Protein AF-D7BBF1-F1 (afdb_monomer)

Organism: Allomeiothermus silvanus (strain ATCC 700542 / DSM 9946 / NBRC 106475 / NCIMB 13440 / VI-R2) (NCBI:txid526227)

Structure (mmCIF, N/CA/C/O backbone):
data_AF-D7BBF1-F1
#
_entry.id   AF-D7BBF1-F1
#
loop_
_atom_site.group_PDB
_atom_site.id
_atom_site.type_symbol
_atom_site.label_atom_id
_atom_site.label_alt_id
_atom_site.label_comp_id
_atom_site.label_asym_id
_atom_site.label_entity_id
_atom_site.label_seq_id
_atom_site.pdbx_PDB_ins_code
_atom_site.Cartn_x
_atom_site.Cartn_y
_atom_site.Cartn_z
_atom_site.occupancy
_atom_site.B_iso_or_equiv
_atom_site.auth_seq_id
_atom_site.auth_comp_id
_atom_site.auth_asym_id
_atom_site.auth_atom_id
_atom_site.pdbx_PDB_model_num
ATOM 1 N N . MET A 1 1 ? -7.368 -14.310 10.690 1.00 60.41 1 MET A N 1
ATOM 2 C CA . MET A 1 1 ? -7.264 -13.259 9.649 1.00 60.41 1 MET A CA 1
ATOM 3 C C . MET A 1 1 ? -8.502 -13.204 8.758 1.00 60.41 1 MET A C 1
ATOM 5 O O . MET A 1 1 ? -8.961 -12.098 8.518 1.00 60.41 1 MET A O 1
ATOM 9 N N . GLY A 1 2 ? -9.082 -14.337 8.327 1.00 69.94 2 GLY A N 1
ATOM 10 C CA . GLY A 1 2 ? -10.321 -14.352 7.522 1.00 69.94 2 GLY A CA 1
ATOM 11 C C . GLY A 1 2 ? -11.490 -13.563 8.131 1.00 69.94 2 GLY A C 1
ATOM 12 O O . GLY A 1 2 ? -12.186 -12.849 7.418 1.00 69.94 2 GLY A O 1
ATOM 13 N N . ASP A 1 3 ? -11.621 -13.568 9.459 1.00 74.88 3 ASP A N 1
ATOM 14 C CA . ASP A 1 3 ? -12.622 -12.771 10.178 1.00 74.88 3 ASP A CA 1
ATOM 15 C C . ASP A 1 3 ? -12.532 -11.260 9.915 1.00 74.88 3 ASP A C 1
ATOM 17 O O . ASP A 1 3 ? -13.554 -10.586 9.971 1.00 74.88 3 ASP A O 1
ATOM 21 N N . LEU A 1 4 ? -11.347 -10.711 9.617 1.00 81.69 4 LEU A N 1
ATOM 22 C CA . LEU A 1 4 ? -11.206 -9.288 9.282 1.00 81.69 4 LEU A CA 1
ATOM 23 C C . LEU A 1 4 ? -11.798 -8.968 7.901 1.00 81.69 4 LEU A C 1
ATOM 25 O O . LEU A 1 4 ? -12.270 -7.858 7.683 1.00 81.69 4 LEU A O 1
ATOM 29 N N . LEU A 1 5 ? -11.802 -9.943 6.989 1.00 82.50 5 LEU A N 1
ATOM 30 C CA . LEU A 1 5 ? -12.367 -9.801 5.647 1.00 82.50 5 LEU A CA 1
ATOM 31 C C . LEU A 1 5 ? -13.888 -10.005 5.650 1.00 82.50 5 LEU A C 1
ATOM 33 O O . LEU A 1 5 ? -14.595 -9.330 4.912 1.00 82.50 5 LEU A O 1
ATOM 37 N N . ILE A 1 6 ? -14.385 -10.919 6.490 1.00 86.81 6 ILE A N 1
ATOM 38 C CA . ILE A 1 6 ? -15.798 -11.332 6.511 1.00 86.81 6 ILE A CA 1
ATOM 39 C C . ILE A 1 6 ? -16.613 -10.527 7.534 1.00 86.81 6 ILE A C 1
ATOM 41 O O . ILE A 1 6 ? -17.737 -10.115 7.260 1.00 86.81 6 ILE A O 1
ATOM 45 N N . ALA A 1 7 ? -16.055 -10.290 8.723 1.00 89.62 7 ALA A N 1
ATOM 46 C CA . ALA A 1 7 ? -16.735 -9.658 9.851 1.00 89.62 7 ALA A CA 1
ATOM 47 C C . ALA A 1 7 ? -15.816 -8.636 10.560 1.00 89.62 7 ALA A C 1
ATOM 49 O O . ALA A 1 7 ? -15.504 -8.791 11.750 1.00 89.62 7 ALA A O 1
ATOM 50 N N . PRO A 1 8 ? -15.398 -7.556 9.866 1.00 90.19 8 PRO A N 1
ATOM 51 C CA . PRO A 1 8 ? -14.393 -6.613 10.366 1.00 90.19 8 PRO A CA 1
ATOM 52 C C . PRO A 1 8 ? -14.770 -5.998 11.718 1.00 90.19 8 PRO A C 1
ATOM 54 O O . PRO A 1 8 ? -13.923 -5.858 12.596 1.00 90.19 8 PRO A O 1
ATOM 57 N N . ARG A 1 9 ? -16.055 -5.697 11.945 1.00 91.88 9 ARG A N 1
ATOM 58 C CA . ARG A 1 9 ? -16.524 -5.159 13.231 1.00 91.88 9 ARG A CA 1
ATOM 59 C C . ARG A 1 9 ? -16.279 -6.135 14.385 1.00 91.88 9 ARG A C 1
ATOM 61 O O . ARG A 1 9 ? -15.688 -5.746 15.385 1.00 91.88 9 ARG A O 1
ATOM 68 N N . ALA A 1 10 ? -16.676 -7.399 14.237 1.00 91.50 10 ALA A N 1
ATOM 69 C CA . ALA A 1 10 ? -16.488 -8.423 15.268 1.00 91.50 10 ALA A CA 1
ATOM 70 C C . ALA A 1 10 ? -15.000 -8.707 15.540 1.00 91.50 10 ALA A C 1
ATOM 72 O O . ALA A 1 10 ? -14.607 -9.007 16.669 1.00 91.50 10 ALA A O 1
ATOM 73 N N . PHE A 1 11 ? -14.151 -8.591 14.516 1.00 93.56 11 PHE A N 1
ATOM 74 C CA . PHE A 1 11 ? -12.703 -8.627 14.692 1.00 93.56 11 PHE A CA 1
ATOM 75 C C . PHE A 1 11 ? -12.211 -7.488 15.595 1.00 93.56 11 PHE A C 1
ATOM 77 O O . PHE A 1 11 ? -11.541 -7.765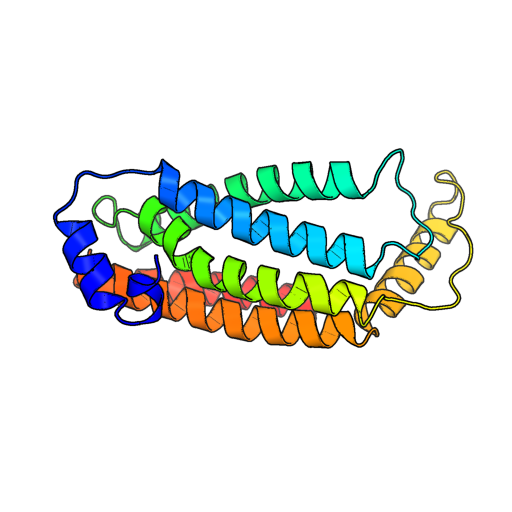 16.588 1.00 93.56 11 PHE A O 1
ATOM 84 N N . PHE A 1 12 ? -12.576 -6.233 15.311 1.00 93.12 12 PHE A N 1
ATOM 85 C CA . PHE A 1 12 ? -12.117 -5.090 16.110 1.00 93.12 12 PHE A CA 1
ATOM 86 C C . PHE A 1 12 ? -12.714 -5.043 17.522 1.00 93.12 12 PHE A C 1
ATOM 88 O O . PHE A 1 12 ? -12.038 -4.576 18.434 1.00 93.12 12 PHE A O 1
ATOM 95 N N . GLU A 1 13 ? -13.921 -5.570 17.739 1.00 92.19 13 GLU A N 1
ATOM 96 C CA . GLU A 1 13 ? -14.495 -5.712 19.089 1.00 92.19 13 GLU A CA 1
ATOM 97 C C . GLU A 1 13 ? -13.674 -6.697 19.936 1.00 92.19 13 GLU A C 1
ATOM 99 O O . GLU A 1 13 ? -13.304 -6.402 21.072 1.00 92.19 13 GLU A O 1
ATOM 104 N N . ARG A 1 14 ? -13.290 -7.847 19.360 1.00 91.00 14 ARG A N 1
ATOM 105 C CA . ARG A 1 14 ? -12.378 -8.796 20.024 1.00 91.00 14 ARG A CA 1
ATOM 106 C C . ARG A 1 14 ? -10.988 -8.207 20.213 1.00 91.00 14 ARG A C 1
ATOM 108 O O . ARG A 1 14 ? -10.380 -8.405 21.262 1.00 91.00 14 ARG A O 1
ATOM 115 N N . LEU A 1 15 ? -10.504 -7.452 19.224 1.00 89.75 15 LEU A N 1
ATOM 116 C CA . LEU A 1 15 ? -9.234 -6.749 19.329 1.00 89.75 15 LEU A CA 1
ATOM 117 C C . LEU A 1 15 ? -9.277 -5.822 20.542 1.00 89.75 15 LEU A C 1
ATOM 119 O O . LEU A 1 15 ? -8.422 -5.973 21.403 1.00 89.75 15 LEU A O 1
ATOM 123 N N . LYS A 1 16 ? -10.305 -4.975 20.681 1.00 88.38 16 LYS A N 1
ATOM 124 C CA . LYS A 1 16 ? -10.488 -4.031 21.798 1.00 88.38 16 LYS A CA 1
ATOM 125 C C . LYS A 1 16 ? -10.340 -4.679 23.178 1.00 88.38 16 LYS A C 1
ATOM 127 O O . LYS A 1 16 ? -9.711 -4.081 24.042 1.00 88.38 16 LYS A O 1
ATOM 132 N N . ALA A 1 17 ? -10.865 -5.891 23.357 1.00 88.62 17 ALA A N 1
ATOM 133 C CA . ALA A 1 17 ? -10.779 -6.649 24.608 1.00 88.62 17 ALA A CA 1
ATOM 134 C C . ALA A 1 17 ? -9.429 -7.365 24.834 1.00 88.62 17 ALA A C 1
ATOM 136 O O . ALA A 1 17 ? -9.153 -7.828 25.939 1.00 88.62 17 ALA A O 1
ATOM 137 N N . SER A 1 18 ? -8.584 -7.484 23.808 1.00 88.81 18 SER A N 1
ATOM 138 C CA . SER A 1 18 ? -7.288 -8.171 23.884 1.00 88.81 18 SER A CA 1
ATOM 139 C C . SER A 1 18 ? -6.140 -7.239 24.280 1.00 88.81 18 SER A C 1
ATOM 141 O O . SER A 1 18 ? -6.201 -6.024 24.064 1.00 88.81 18 SER A O 1
ATOM 143 N N . LYS A 1 19 ? -5.052 -7.823 24.805 1.00 88.38 19 LYS A N 1
ATOM 144 C CA . LYS A 1 19 ? -3.807 -7.090 25.074 1.00 88.38 19 LYS A CA 1
ATOM 145 C C . LYS A 1 19 ? -3.245 -6.513 23.763 1.00 88.38 19 LYS A C 1
ATOM 147 O O . LYS A 1 19 ? -3.267 -7.218 22.755 1.00 88.38 19 LYS A O 1
ATOM 152 N N . PRO A 1 20 ? -2.723 -5.274 23.759 1.00 86.81 20 PRO A N 1
ATOM 153 C CA . PRO A 1 20 ? -2.113 -4.693 22.567 1.00 86.81 20 PRO A CA 1
ATOM 154 C C . PRO A 1 20 ? -0.939 -5.536 22.064 1.00 86.81 20 PRO A C 1
ATOM 156 O O . PRO A 1 20 ? -0.034 -5.861 22.833 1.00 86.81 20 PRO A O 1
ATOM 159 N N . THR A 1 21 ? -0.933 -5.868 20.771 1.00 92.25 21 THR A N 1
ATOM 160 C CA . THR A 1 21 ? 0.178 -6.593 20.136 1.00 92.25 21 THR A CA 1
ATOM 161 C C . THR A 1 21 ? 0.502 -5.981 18.783 1.00 92.25 21 THR A C 1
ATOM 163 O O . THR A 1 21 ? -0.371 -5.865 17.930 1.00 92.25 21 THR A O 1
ATOM 166 N N . LEU A 1 22 ? 1.764 -5.614 18.553 1.00 93.06 22 LEU A N 1
ATOM 167 C CA . LEU A 1 22 ? 2.156 -4.924 17.318 1.00 93.06 22 LEU A CA 1
ATOM 168 C C . LEU A 1 22 ? 2.691 -5.860 16.233 1.00 93.06 22 LEU A C 1
ATOM 170 O O . LEU A 1 22 ? 2.652 -5.503 15.062 1.00 93.06 22 LEU A O 1
ATOM 174 N N . PHE A 1 23 ? 3.150 -7.059 16.598 1.00 95.00 23 PHE A N 1
ATOM 175 C CA . PHE A 1 23 ? 3.851 -7.947 15.671 1.00 95.00 23 PHE A CA 1
ATOM 176 C C . PHE A 1 23 ? 2.986 -8.395 14.485 1.00 95.00 23 PHE A C 1
ATOM 178 O O . PHE A 1 23 ? 3.385 -8.224 13.338 1.00 95.00 23 PHE A O 1
ATOM 185 N N . ALA A 1 24 ? 1.787 -8.928 14.741 1.00 93.81 24 ALA A N 1
ATOM 186 C CA . ALA A 1 24 ? 0.896 -9.375 13.670 1.00 93.81 24 ALA A CA 1
ATOM 187 C C . ALA A 1 24 ? 0.444 -8.227 12.736 1.00 93.81 24 ALA A C 1
ATOM 189 O O . ALA A 1 24 ? 0.587 -8.381 11.523 1.00 93.81 24 ALA A O 1
ATOM 190 N N . PRO A 1 25 ? -0.035 -7.069 13.238 1.00 94.69 25 PRO A N 1
ATOM 191 C CA . PRO A 1 25 ? -0.340 -5.930 12.373 1.00 94.69 25 PRO A CA 1
ATOM 192 C C . PRO A 1 25 ? 0.875 -5.426 11.582 1.00 94.69 25 PRO A C 1
ATOM 194 O O . PRO A 1 25 ? 0.742 -5.115 10.399 1.00 94.69 25 PRO A O 1
ATOM 197 N N . LEU A 1 26 ? 2.057 -5.372 12.204 1.00 96.31 26 LEU A N 1
ATOM 198 C CA . LEU A 1 26 ? 3.289 -4.989 11.518 1.00 96.31 26 LEU A CA 1
ATOM 199 C C . LEU A 1 26 ? 3.605 -5.952 10.368 1.00 96.31 26 LEU A C 1
ATOM 201 O O . LEU A 1 26 ? 3.888 -5.511 9.256 1.00 96.31 26 LEU A O 1
ATOM 205 N N . LEU A 1 27 ? 3.519 -7.260 10.618 1.00 96.50 27 LEU A N 1
ATOM 206 C CA . LEU A 1 27 ? 3.764 -8.279 9.604 1.00 96.50 27 LEU A CA 1
ATOM 207 C C . LEU A 1 27 ? 2.817 -8.114 8.408 1.00 96.50 27 LEU A C 1
ATOM 209 O O . LEU A 1 27 ? 3.261 -8.221 7.272 1.00 96.50 27 LEU A O 1
ATOM 213 N N . VAL A 1 28 ? 1.539 -7.794 8.642 1.00 96.38 28 VAL A N 1
ATOM 214 C CA . VAL A 1 28 ? 0.570 -7.529 7.562 1.00 96.38 28 VAL A CA 1
ATOM 215 C C . VAL A 1 28 ? 0.990 -6.328 6.712 1.00 96.38 28 VAL A C 1
ATOM 217 O O . VAL A 1 28 ? 0.964 -6.419 5.486 1.00 96.38 28 VAL A O 1
ATOM 220 N N . ALA A 1 29 ? 1.415 -5.223 7.330 1.00 96.50 29 ALA A N 1
ATOM 221 C CA . ALA A 1 29 ? 1.869 -4.046 6.589 1.00 96.50 29 ALA A CA 1
ATOM 222 C C . ALA A 1 29 ? 3.148 -4.317 5.780 1.00 96.50 29 ALA A C 1
ATOM 224 O O . ALA A 1 29 ? 3.240 -3.938 4.611 1.00 96.50 29 ALA A O 1
ATOM 225 N N . VAL A 1 30 ? 4.109 -5.029 6.376 1.00 97.38 30 VAL A N 1
ATOM 226 C CA . VAL A 1 30 ? 5.343 -5.442 5.696 1.00 97.38 30 VAL A CA 1
ATOM 227 C C . VAL A 1 30 ? 5.033 -6.369 4.524 1.00 97.38 30 VAL A C 1
ATOM 229 O O . VAL A 1 30 ? 5.551 -6.149 3.434 1.00 97.38 30 VAL A O 1
ATOM 232 N N . LEU A 1 31 ? 4.158 -7.362 4.705 1.00 97.31 31 LEU A N 1
ATOM 233 C CA . LEU A 1 31 ? 3.758 -8.279 3.636 1.00 97.31 31 LEU A CA 1
ATOM 234 C C . LEU A 1 31 ? 3.049 -7.557 2.489 1.00 97.31 31 LEU A C 1
ATOM 236 O O . LEU A 1 31 ? 3.327 -7.859 1.333 1.00 97.31 31 LEU A O 1
ATOM 240 N N . ALA A 1 32 ? 2.171 -6.594 2.784 1.00 96.19 32 ALA A N 1
ATOM 241 C CA . ALA A 1 32 ? 1.490 -5.809 1.755 1.00 96.19 32 ALA A CA 1
ATOM 242 C C . ALA A 1 32 ? 2.496 -5.058 0.868 1.00 96.19 32 ALA A C 1
ATOM 244 O O . ALA A 1 32 ? 2.428 -5.133 -0.358 1.00 96.19 32 ALA A O 1
ATOM 245 N N . SER A 1 33 ? 3.463 -4.385 1.497 1.00 96.19 33 SER A N 1
ATOM 246 C CA . SER A 1 33 ? 4.527 -3.658 0.800 1.00 96.19 33 SER A CA 1
ATOM 247 C C . SER A 1 33 ? 5.451 -4.601 0.023 1.00 96.19 33 SER A C 1
ATOM 249 O O . SER A 1 33 ? 5.711 -4.388 -1.158 1.00 96.19 33 SER A O 1
ATOM 251 N N . LEU A 1 34 ? 5.882 -5.697 0.652 1.00 97.00 34 LEU A N 1
ATOM 252 C CA . LEU A 1 34 ? 6.746 -6.703 0.040 1.00 97.00 34 LEU A CA 1
ATOM 253 C C . LEU A 1 34 ? 6.120 -7.310 -1.220 1.00 97.00 34 LEU A C 1
ATOM 255 O O . LEU A 1 34 ? 6.774 -7.378 -2.257 1.00 97.00 34 LEU A O 1
ATOM 259 N N . LEU A 1 35 ? 4.854 -7.725 -1.150 1.00 96.94 35 LEU A N 1
ATOM 260 C CA . LEU A 1 35 ? 4.150 -8.305 -2.294 1.00 96.94 35 LEU A CA 1
ATOM 261 C C . LEU A 1 35 ? 3.992 -7.298 -3.435 1.00 96.94 35 LEU A C 1
ATOM 263 O O . LEU A 1 35 ? 4.179 -7.666 -4.591 1.00 96.94 35 LEU A O 1
ATOM 267 N N . ALA A 1 36 ? 3.703 -6.032 -3.125 1.00 94.19 36 ALA A N 1
ATOM 268 C CA . ALA A 1 36 ? 3.629 -4.979 -4.133 1.00 94.19 36 ALA A CA 1
ATOM 269 C C . ALA A 1 36 ? 4.991 -4.729 -4.808 1.00 94.19 36 ALA A C 1
ATOM 271 O O . ALA A 1 36 ? 5.064 -4.614 -6.033 1.00 94.19 36 ALA A O 1
ATOM 272 N N . SER A 1 37 ? 6.082 -4.685 -4.036 1.00 94.06 37 SER A N 1
ATOM 273 C CA . SER A 1 37 ? 7.441 -4.552 -4.576 1.00 94.06 37 SER A CA 1
ATOM 274 C C . SER A 1 37 ? 7.824 -5.740 -5.457 1.00 94.06 37 SER A C 1
ATOM 276 O O . SER A 1 37 ? 8.353 -5.545 -6.551 1.00 94.06 37 SER A O 1
ATOM 278 N N . LEU A 1 38 ? 7.518 -6.963 -5.019 1.00 95.62 38 LEU A N 1
ATOM 279 C CA . LEU A 1 38 ? 7.784 -8.173 -5.792 1.00 95.62 38 LEU A CA 1
ATOM 280 C C . LEU A 1 38 ? 6.962 -8.218 -7.080 1.00 95.62 38 LEU A C 1
ATOM 282 O O . LEU A 1 38 ? 7.527 -8.503 -8.129 1.00 95.62 38 LEU A O 1
ATOM 286 N N . ALA A 1 39 ? 5.669 -7.890 -7.034 1.00 94.94 39 ALA A N 1
ATOM 287 C CA . ALA A 1 39 ? 4.824 -7.855 -8.226 1.00 94.94 39 ALA A CA 1
ATOM 288 C C . ALA A 1 39 ? 5.368 -6.870 -9.272 1.00 94.94 39 ALA A C 1
ATOM 290 O O . ALA A 1 39 ? 5.461 -7.217 -10.445 1.00 94.94 39 ALA A O 1
ATOM 291 N N . ASN A 1 40 ? 5.809 -5.681 -8.849 1.00 91.94 40 ASN A N 1
ATOM 292 C CA . ASN A 1 40 ? 6.431 -4.718 -9.758 1.00 91.94 40 ASN A CA 1
ATOM 293 C C . ASN A 1 40 ? 7.736 -5.244 -10.368 1.00 91.94 40 ASN A C 1
ATOM 295 O O . ASN A 1 40 ? 7.912 -5.155 -11.579 1.00 91.94 40 ASN A O 1
ATOM 299 N N . VAL A 1 41 ? 8.631 -5.826 -9.563 1.00 93.38 41 VAL A N 1
ATOM 300 C CA . VAL A 1 41 ? 9.904 -6.353 -10.083 1.00 93.38 41 VAL A CA 1
ATOM 301 C C . VAL A 1 41 ? 9.701 -7.549 -11.004 1.00 93.38 41 VAL A C 1
ATOM 303 O O . VAL A 1 41 ? 10.377 -7.637 -12.023 1.00 93.38 41 VAL A O 1
ATOM 306 N N . VAL A 1 42 ? 8.758 -8.440 -10.695 1.00 94.19 42 VAL A N 1
ATOM 307 C CA . VAL A 1 42 ? 8.384 -9.544 -11.589 1.00 94.19 42 VAL A CA 1
ATOM 308 C C . VAL A 1 42 ? 7.849 -8.996 -12.912 1.00 94.19 42 VAL A C 1
ATOM 310 O O . VAL A 1 42 ? 8.258 -9.466 -13.970 1.00 94.19 42 VAL A O 1
ATOM 313 N N . ALA A 1 43 ? 7.002 -7.964 -12.870 1.00 93.75 43 ALA A N 1
ATOM 314 C CA . ALA A 1 43 ? 6.442 -7.362 -14.074 1.00 93.75 43 ALA A CA 1
ATOM 315 C C . ALA A 1 43 ? 7.513 -6.706 -14.956 1.00 93.75 43 ALA A C 1
ATOM 317 O O . ALA A 1 43 ? 7.398 -6.743 -16.176 1.00 93.75 43 ALA A O 1
ATOM 318 N N . THR A 1 44 ? 8.557 -6.117 -14.369 1.00 93.06 44 THR A N 1
ATOM 319 C CA . THR A 1 44 ? 9.623 -5.422 -15.111 1.00 93.06 44 THR A CA 1
ATOM 320 C C . THR A 1 44 ? 10.889 -6.256 -15.296 1.00 93.06 44 THR A C 1
ATOM 322 O O . THR A 1 44 ? 11.899 -5.718 -15.740 1.00 93.06 44 THR A O 1
ATOM 325 N N . LEU A 1 45 ? 10.873 -7.549 -14.957 1.00 89.88 45 LEU A N 1
ATOM 326 C CA . LEU A 1 45 ? 12.075 -8.392 -14.906 1.00 89.88 45 LEU A CA 1
ATOM 327 C C . LEU A 1 45 ? 12.813 -8.479 -16.252 1.00 89.88 45 LEU A C 1
ATOM 329 O O . LEU A 1 45 ? 14.028 -8.652 -16.279 1.00 89.88 45 LEU A O 1
ATOM 333 N N . PHE A 1 46 ? 12.076 -8.359 -17.357 1.00 86.31 46 PHE A N 1
ATOM 334 C CA . PHE A 1 46 ? 12.609 -8.451 -18.716 1.00 86.31 46 PHE A CA 1
ATOM 335 C C . PHE A 1 46 ? 13.030 -7.105 -19.315 1.00 86.31 46 PHE A C 1
ATOM 337 O O . PHE A 1 46 ? 13.532 -7.075 -20.437 1.00 86.31 46 PHE A O 1
ATOM 344 N N . LEU A 1 47 ? 12.821 -5.993 -18.605 1.00 89.25 47 LEU A N 1
ATOM 345 C CA . LEU A 1 47 ? 13.262 -4.686 -19.077 1.00 89.25 47 LEU A CA 1
ATOM 346 C C . LEU A 1 47 ? 14.749 -4.462 -18.762 1.00 89.25 47 LEU A C 1
ATOM 348 O O . LEU A 1 47 ? 15.229 -4.908 -17.716 1.00 89.25 47 LEU A O 1
ATOM 352 N N . PRO A 1 48 ? 15.481 -3.718 -19.614 1.00 87.31 48 PRO A N 1
ATOM 353 C CA . PRO A 1 48 ? 16.823 -3.257 -19.277 1.00 87.31 48 PRO A CA 1
ATOM 354 C C . PRO A 1 48 ? 16.796 -2.427 -17.983 1.00 87.31 48 PRO A C 1
ATOM 356 O O . PRO A 1 48 ? 15.934 -1.561 -17.824 1.00 87.31 48 PRO A O 1
ATOM 359 N N . SER A 1 49 ? 17.736 -2.666 -17.063 1.00 83.00 49 SER A N 1
ATOM 360 C CA . SER A 1 49 ? 17.784 -1.984 -15.764 1.00 83.00 49 SER A CA 1
ATOM 361 C C . SER A 1 49 ? 19.127 -1.299 -15.502 1.00 83.00 49 SER A C 1
ATOM 363 O O . SER A 1 49 ? 20.182 -1.742 -15.948 1.00 83.00 49 SER A O 1
ATOM 365 N N . LEU A 1 50 ? 19.081 -0.221 -14.715 1.00 77.75 50 LEU A N 1
ATOM 366 C CA . LEU A 1 50 ? 20.252 0.503 -14.197 1.00 77.75 50 LEU A CA 1
ATOM 367 C C . LEU A 1 50 ? 20.833 -0.134 -12.916 1.00 77.75 50 LEU A C 1
ATOM 369 O O . LEU A 1 50 ? 21.670 0.465 -12.244 1.00 77.75 50 LEU A O 1
ATOM 373 N N . SER A 1 51 ? 20.334 -1.301 -12.496 1.00 72.00 51 SER A N 1
ATOM 374 C CA . SER A 1 51 ? 20.583 -1.827 -11.150 1.00 72.00 51 SER A CA 1
ATOM 375 C C . SER A 1 51 ? 21.950 -2.498 -11.016 1.00 72.00 51 SER A C 1
ATOM 377 O O . SER A 1 51 ? 22.242 -3.474 -11.705 1.00 72.00 51 SER A O 1
ATOM 379 N N . PHE A 1 52 ? 22.734 -2.063 -10.029 1.00 67.44 52 PHE A N 1
ATOM 380 C CA . PHE A 1 52 ? 23.922 -2.777 -9.559 1.00 67.44 52 PHE A CA 1
ATOM 381 C C . PHE A 1 52 ? 23.499 -3.908 -8.605 1.00 67.44 52 PHE A C 1
ATOM 383 O O . PHE A 1 52 ? 23.385 -3.701 -7.400 1.00 67.44 52 PHE A O 1
ATOM 390 N N . GLY A 1 53 ? 23.211 -5.098 -9.138 1.00 75.88 53 GLY A N 1
ATOM 391 C CA . GLY A 1 53 ? 22.842 -6.287 -8.353 1.00 75.88 53 GLY A CA 1
ATOM 392 C C . GLY A 1 53 ? 21.465 -6.859 -8.694 1.00 75.88 53 GLY A C 1
ATOM 393 O O . GLY A 1 53 ? 20.824 -6.432 -9.650 1.00 75.88 53 GLY A O 1
ATOM 394 N N . SER A 1 54 ? 21.015 -7.855 -7.922 1.00 85.88 54 SER A N 1
ATOM 395 C CA . SER A 1 54 ? 19.746 -8.550 -8.184 1.00 85.88 54 SER A CA 1
ATOM 396 C C . SER A 1 54 ? 18.540 -7.651 -7.868 1.00 85.88 54 SER A C 1
ATOM 398 O O . SER A 1 54 ? 18.352 -7.292 -6.699 1.00 85.88 54 SER A O 1
ATOM 400 N N . PRO A 1 55 ? 17.671 -7.338 -8.852 1.00 87.25 55 PRO A N 1
ATOM 401 C CA . PRO A 1 55 ? 16.459 -6.548 -8.628 1.00 87.25 55 PRO A CA 1
ATOM 402 C C . PRO A 1 55 ? 15.545 -7.139 -7.549 1.00 87.25 55 PRO A C 1
ATOM 404 O O . PRO A 1 55 ? 14.889 -6.401 -6.820 1.00 87.25 55 PRO A O 1
ATOM 407 N N . LEU A 1 56 ? 15.544 -8.468 -7.394 1.00 88.94 56 LEU A N 1
ATOM 408 C CA . LEU A 1 56 ? 14.753 -9.169 -6.382 1.00 88.94 56 LEU A CA 1
ATOM 409 C C . LEU A 1 56 ? 15.218 -8.854 -4.957 1.00 88.94 56 LEU A C 1
ATOM 411 O O . LEU A 1 56 ? 14.387 -8.665 -4.074 1.00 88.94 56 LEU A O 1
ATOM 415 N N . VAL A 1 57 ? 16.529 -8.747 -4.723 1.00 90.81 57 VAL A N 1
ATOM 416 C CA . VAL A 1 57 ? 17.063 -8.403 -3.393 1.00 90.81 57 VAL A CA 1
ATOM 417 C C . VAL A 1 57 ? 16.636 -6.989 -3.007 1.00 90.81 57 VAL A C 1
ATOM 419 O O . VAL A 1 57 ? 16.145 -6.772 -1.898 1.00 90.81 57 VAL A O 1
ATOM 422 N N . PHE A 1 58 ? 16.744 -6.039 -3.939 1.00 89.12 58 PHE A N 1
ATOM 423 C CA . PHE A 1 58 ? 16.278 -4.672 -3.715 1.00 89.12 58 PHE A CA 1
ATOM 424 C C . PHE A 1 58 ? 14.760 -4.592 -3.547 1.00 89.12 58 PHE A C 1
ATOM 426 O O . PHE A 1 58 ? 14.296 -3.816 -2.717 1.00 89.12 58 PHE A 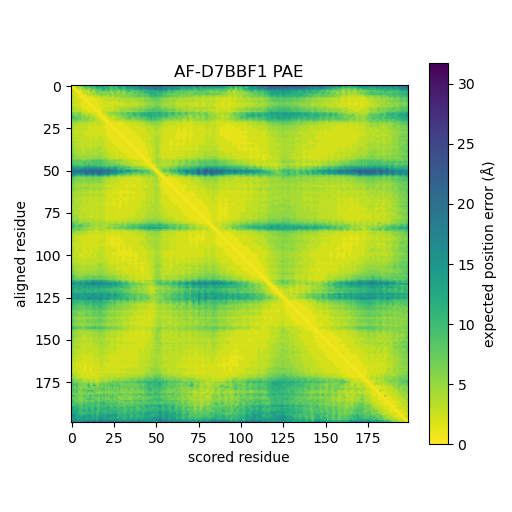O 1
ATOM 433 N N . ALA A 1 59 ? 13.986 -5.418 -4.258 1.00 91.06 59 ALA A N 1
ATOM 434 C CA . ALA A 1 59 ? 12.540 -5.514 -4.069 1.00 91.06 59 ALA A CA 1
ATOM 435 C C . ALA A 1 59 ? 12.184 -5.958 -2.648 1.00 91.06 59 ALA A C 1
ATOM 437 O O . ALA A 1 59 ? 11.304 -5.375 -2.019 1.00 91.06 59 ALA A O 1
ATOM 438 N N . VAL A 1 60 ? 12.884 -6.974 -2.132 1.00 94.31 60 VAL A N 1
ATOM 439 C CA . VAL A 1 60 ? 12.644 -7.508 -0.788 1.00 94.31 60 VAL A CA 1
ATOM 440 C C . VAL A 1 60 ? 13.022 -6.485 0.278 1.00 94.31 60 VAL A C 1
ATOM 442 O O . VAL A 1 60 ? 12.197 -6.148 1.126 1.00 94.31 60 VAL A O 1
ATOM 445 N N . LEU A 1 61 ? 14.246 -5.954 0.224 1.00 94.56 61 LEU A N 1
ATOM 446 C CA . LEU A 1 61 ? 14.721 -4.972 1.201 1.00 94.56 61 LEU A CA 1
ATOM 447 C C . LEU A 1 61 ? 13.902 -3.681 1.141 1.00 94.56 61 LEU A C 1
ATOM 449 O O . LEU A 1 61 ? 13.456 -3.185 2.174 1.00 94.56 61 LEU A O 1
ATOM 453 N N . GLY A 1 62 ? 13.655 -3.173 -0.068 1.00 91.88 62 GLY A N 1
ATOM 454 C CA . GLY A 1 62 ? 12.825 -1.998 -0.301 1.00 91.88 62 GLY A CA 1
ATOM 455 C C . GLY A 1 62 ? 11.402 -2.201 0.208 1.00 91.88 62 GLY A C 1
ATOM 456 O O . GLY A 1 62 ? 10.894 -1.347 0.926 1.00 91.88 62 GLY A O 1
ATOM 457 N N . GLY A 1 63 ? 10.793 -3.356 -0.069 1.00 93.88 63 GLY A N 1
ATOM 458 C CA . GLY A 1 63 ? 9.459 -3.707 0.413 1.00 93.88 63 GLY A CA 1
ATOM 459 C C . GLY A 1 63 ? 9.370 -3.744 1.940 1.00 93.88 63 GLY A C 1
ATOM 460 O O . GLY A 1 63 ? 8.436 -3.177 2.508 1.00 93.88 63 GLY A O 1
ATOM 461 N N . ILE A 1 64 ? 10.360 -4.333 2.618 1.00 96.31 64 ILE A N 1
ATOM 462 C CA . ILE A 1 64 ? 10.419 -4.382 4.087 1.00 96.31 64 ILE A CA 1
ATOM 463 C C . ILE A 1 64 ? 10.583 -2.981 4.682 1.00 96.31 64 ILE A C 1
ATOM 465 O O . ILE A 1 64 ? 9.801 -2.588 5.549 1.00 96.31 64 ILE A O 1
ATOM 469 N N . ILE A 1 65 ? 11.579 -2.223 4.215 1.00 96.19 65 ILE A N 1
ATOM 470 C CA . ILE A 1 65 ? 11.873 -0.877 4.723 1.00 96.19 65 ILE A CA 1
ATOM 471 C C . ILE A 1 65 ? 10.675 0.041 4.485 1.00 96.19 65 ILE A C 1
ATOM 473 O O . ILE A 1 65 ? 10.215 0.712 5.408 1.0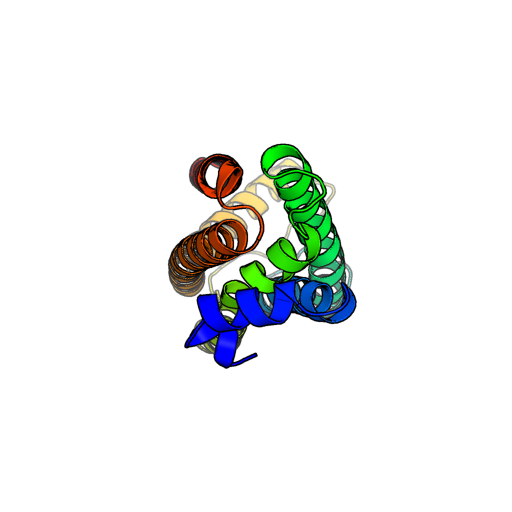0 96.19 65 ILE A O 1
ATOM 477 N N . PHE A 1 66 ? 10.130 0.038 3.269 1.00 93.31 66 PHE A N 1
ATOM 478 C CA . PHE A 1 66 ? 8.983 0.868 2.931 1.00 93.31 66 PHE A CA 1
ATOM 479 C C . PHE A 1 66 ? 7.744 0.472 3.736 1.00 93.31 66 PHE A C 1
ATOM 481 O O . PHE A 1 66 ? 7.062 1.356 4.237 1.00 93.31 66 PHE A O 1
ATOM 488 N N . GLY A 1 67 ? 7.503 -0.826 3.952 1.00 95.38 67 GLY A N 1
ATOM 489 C CA . GLY A 1 67 ? 6.388 -1.313 4.767 1.00 95.38 67 GLY A CA 1
ATOM 490 C C . GLY A 1 67 ? 6.490 -0.895 6.236 1.00 95.38 67 GLY A C 1
ATOM 491 O O . GLY A 1 67 ? 5.495 -0.493 6.837 1.00 95.38 67 GLY A O 1
ATOM 492 N N . LEU A 1 68 ? 7.697 -0.929 6.810 1.00 96.69 68 LEU A N 1
ATOM 493 C CA . LEU A 1 68 ? 7.966 -0.431 8.164 1.00 96.69 68 LEU A CA 1
ATOM 494 C C . LEU A 1 68 ? 7.698 1.073 8.274 1.00 96.69 68 LEU A C 1
ATOM 496 O O . LEU A 1 68 ? 7.018 1.520 9.202 1.00 96.69 68 LEU A O 1
ATOM 500 N N . LEU A 1 69 ? 8.215 1.849 7.320 1.00 96.38 69 LEU A N 1
ATOM 501 C CA . LEU A 1 69 ? 8.051 3.300 7.292 1.00 96.38 69 LEU A CA 1
ATOM 502 C C . LEU A 1 69 ? 6.589 3.692 7.072 1.00 96.38 69 LEU A C 1
ATOM 504 O O . LEU A 1 69 ? 6.064 4.514 7.821 1.00 96.38 69 LEU A O 1
ATOM 508 N N . SER A 1 70 ? 5.912 3.083 6.097 1.00 92.38 70 SER A N 1
ATOM 509 C CA . SER A 1 70 ? 4.512 3.370 5.793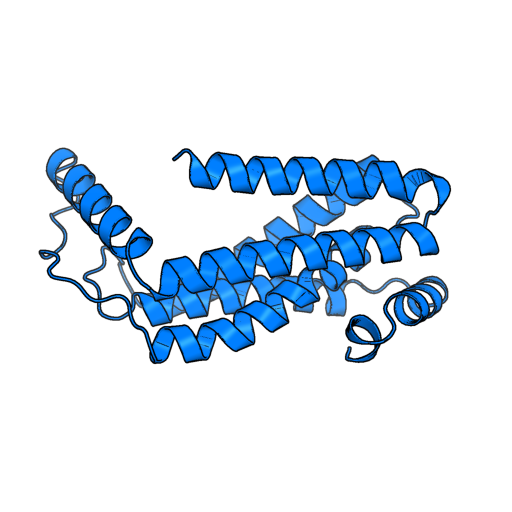 1.00 92.38 70 SER A CA 1
ATOM 510 C C . SER A 1 70 ? 3.615 3.019 6.973 1.00 92.38 70 SER A C 1
ATOM 512 O O . SER A 1 70 ? 2.761 3.819 7.341 1.00 92.38 70 SER A O 1
ATOM 514 N N . TRP A 1 71 ? 3.840 1.875 7.625 1.00 96.19 71 TRP A N 1
ATOM 515 C CA . TRP A 1 71 ? 3.119 1.486 8.836 1.00 96.19 71 TRP A CA 1
ATOM 516 C C . TRP A 1 71 ? 3.348 2.465 9.990 1.00 96.19 71 TRP A C 1
ATOM 518 O O . TRP A 1 71 ? 2.390 2.884 10.642 1.00 96.19 71 TRP A O 1
ATOM 528 N N . GLY A 1 72 ? 4.600 2.865 10.224 1.00 95.94 72 GLY A N 1
ATOM 529 C CA . GLY A 1 72 ? 4.960 3.817 11.272 1.00 95.94 72 GLY A CA 1
ATOM 530 C C . GLY A 1 72 ? 4.325 5.191 11.055 1.00 95.94 72 GLY A C 1
ATOM 531 O O . GLY A 1 72 ? 3.690 5.723 11.966 1.00 95.94 72 GLY A O 1
ATOM 532 N N . VAL A 1 73 ? 4.435 5.735 9.839 1.00 94.88 73 VAL A N 1
ATOM 533 C CA . VAL A 1 73 ? 3.831 7.019 9.449 1.00 94.88 73 VAL A CA 1
ATOM 534 C C . VAL A 1 73 ? 2.310 6.939 9.515 1.00 94.88 73 VAL A C 1
ATOM 536 O O . VAL A 1 73 ? 1.670 7.829 10.072 1.00 94.88 73 VAL A O 1
ATOM 539 N N . TYR A 1 74 ? 1.717 5.862 9.004 1.00 93.25 74 TYR A N 1
ATOM 540 C CA . TYR A 1 74 ? 0.270 5.699 9.005 1.00 93.25 74 TYR A CA 1
ATOM 541 C C . TYR A 1 74 ? -0.296 5.577 10.425 1.00 93.25 74 TYR A C 1
ATOM 543 O O . TYR A 1 74 ? -1.266 6.253 10.774 1.00 93.25 74 TYR A O 1
ATOM 551 N N . GLY A 1 75 ? 0.362 4.792 11.281 1.00 94.50 75 GLY A N 1
ATOM 552 C CA . GLY A 1 75 ? 0.054 4.708 12.705 1.00 94.50 75 GLY A CA 1
ATOM 553 C C . GLY A 1 75 ? 0.222 6.049 13.421 1.00 94.50 75 GLY A C 1
ATOM 554 O O . GLY A 1 75 ? -0.615 6.408 14.245 1.00 94.50 75 GLY A O 1
ATOM 555 N N . LEU A 1 76 ? 1.246 6.837 13.080 1.00 94.94 76 LEU A N 1
ATOM 556 C CA . LEU A 1 76 ? 1.439 8.177 13.638 1.00 94.94 76 LEU A CA 1
ATOM 557 C C . LEU A 1 76 ? 0.296 9.123 13.250 1.00 94.94 76 LEU A C 1
ATOM 559 O O . LEU A 1 76 ? -0.279 9.767 14.125 1.00 94.94 76 LEU A O 1
ATOM 563 N N . VAL A 1 77 ? -0.077 9.167 11.968 1.00 93.00 77 VAL A N 1
ATOM 564 C CA . VAL A 1 77 ? -1.217 9.957 11.473 1.00 93.00 77 VAL A CA 1
ATOM 565 C C . VAL A 1 77 ? -2.495 9.570 12.216 1.00 93.00 77 VAL A C 1
ATOM 567 O O . VAL A 1 77 ? -3.192 10.433 12.751 1.00 93.00 77 VAL A O 1
ATOM 570 N N . LEU A 1 78 ? -2.778 8.270 12.324 1.00 92.88 78 LEU A N 1
ATOM 571 C CA . LEU A 1 78 ? -3.938 7.778 13.062 1.00 92.88 78 LEU A CA 1
ATOM 572 C C . LEU A 1 78 ? -3.889 8.162 14.541 1.00 92.88 78 LEU A C 1
ATOM 574 O O . LEU A 1 78 ? -4.904 8.589 15.083 1.00 92.88 78 LEU A O 1
ATOM 578 N N . ARG A 1 79 ? -2.727 8.078 15.195 1.00 93.62 79 ARG A N 1
ATOM 579 C CA . ARG A 1 79 ? -2.580 8.470 16.602 1.00 93.62 79 ARG A CA 1
ATOM 580 C C . ARG A 1 79 ? -2.818 9.963 16.813 1.00 93.62 79 ARG A C 1
ATOM 582 O O . ARG A 1 79 ? -3.464 10.328 17.792 1.00 93.62 79 ARG A O 1
ATOM 589 N N . LEU A 1 80 ? -2.321 10.813 15.915 1.00 93.31 80 LEU A N 1
ATOM 590 C CA . LEU A 1 80 ? -2.515 12.264 15.990 1.00 93.31 80 LEU A CA 1
ATOM 591 C C . LEU A 1 80 ? -3.994 12.641 15.831 1.00 93.31 80 LEU A C 1
ATOM 593 O O . LEU A 1 80 ? -4.504 13.470 16.581 1.00 93.31 80 LEU A O 1
ATOM 597 N N . LEU A 1 81 ? -4.701 11.994 14.902 1.00 91.00 81 LEU A N 1
ATOM 598 C CA . LEU A 1 81 ? -6.095 12.318 14.596 1.00 91.00 81 LEU A CA 1
ATOM 599 C C . LEU A 1 81 ? -7.091 11.649 15.559 1.00 91.00 81 LEU A C 1
ATOM 601 O O . LEU A 1 81 ? -8.012 12.289 16.069 1.00 91.00 81 LEU A O 1
ATOM 605 N N . ALA A 1 82 ? -6.912 10.357 15.835 1.00 88.62 82 ALA A N 1
ATOM 606 C CA . ALA A 1 82 ? -7.831 9.548 16.635 1.00 88.62 82 ALA A CA 1
ATOM 607 C C . ALA A 1 82 ? -7.447 9.454 18.124 1.00 88.62 82 ALA A C 1
ATOM 609 O O . ALA A 1 82 ? -8.239 8.959 18.921 1.00 88.62 82 ALA A O 1
ATOM 610 N N . GLY A 1 83 ? -6.283 9.974 18.525 1.00 87.56 83 GLY A N 1
ATOM 611 C CA . GLY A 1 83 ? -5.814 9.994 19.914 1.00 87.56 83 GLY A CA 1
ATOM 612 C C . GLY A 1 83 ? -5.045 8.735 20.337 1.00 87.56 83 GLY A C 1
ATOM 613 O O . GLY A 1 83 ? -4.958 7.751 19.601 1.00 87.56 83 GLY A O 1
ATOM 614 N N . ALA A 1 84 ? -4.472 8.765 21.546 1.00 86.06 84 ALA A N 1
ATOM 615 C CA . ALA A 1 84 ? -3.614 7.694 22.071 1.00 86.06 84 ALA A CA 1
ATOM 616 C C . ALA A 1 84 ? -4.355 6.359 22.290 1.00 86.06 84 ALA A C 1
ATOM 618 O O . ALA A 1 84 ? -3.776 5.301 22.059 1.00 86.06 84 ALA A O 1
ATOM 619 N N . GLU A 1 85 ? -5.645 6.416 22.629 1.00 84.06 85 GLU A N 1
ATOM 620 C CA . GLU A 1 85 ? -6.500 5.244 22.887 1.00 84.06 85 GLU A CA 1
ATOM 621 C C . GLU A 1 85 ? -6.895 4.469 21.616 1.00 84.06 85 GLU A C 1
ATOM 623 O O . GLU A 1 85 ? -7.530 3.420 21.677 1.00 84.06 85 GLU A O 1
ATOM 628 N N . SER A 1 86 ? -6.527 4.970 20.433 1.00 84.56 86 SER A N 1
ATOM 629 C CA . SER A 1 86 ? -6.986 4.432 19.146 1.00 84.56 86 SER A CA 1
ATOM 630 C C . SER A 1 86 ? -6.355 3.119 18.714 1.00 84.56 86 SER A C 1
ATOM 632 O O . SER A 1 86 ? -6.765 2.565 17.694 1.00 84.56 86 SER A O 1
ATOM 634 N N . ARG A 1 87 ? -5.350 2.625 19.449 1.00 93.19 87 ARG A N 1
ATOM 635 C CA . ARG A 1 87 ? -4.528 1.475 19.029 1.00 93.19 87 ARG A CA 1
ATOM 636 C C . ARG A 1 87 ? -4.016 1.661 17.592 1.00 93.19 87 ARG A C 1
ATOM 638 O O . ARG A 1 87 ? -4.019 0.739 16.779 1.00 93.19 87 ARG A O 1
ATOM 645 N N . ALA A 1 88 ? -3.584 2.888 17.290 1.00 92.94 88 ALA A N 1
ATOM 646 C CA . ALA A 1 88 ? -3.336 3.389 15.941 1.00 92.94 88 ALA A CA 1
ATOM 647 C C . ALA A 1 88 ? -2.462 2.482 15.063 1.00 92.94 88 ALA A C 1
ATOM 649 O O . ALA A 1 88 ? -2.784 2.265 13.901 1.00 92.94 88 ALA A O 1
ATOM 650 N N . TRP A 1 89 ? -1.384 1.919 15.610 1.00 95.62 89 TRP A N 1
ATOM 651 C CA . TRP A 1 89 ? -0.489 1.021 14.873 1.00 95.62 89 TRP A CA 1
ATOM 652 C C . TRP A 1 89 ? -1.106 -0.344 14.566 1.00 95.62 89 TRP A C 1
ATOM 654 O O . TRP A 1 89 ? -0.814 -0.938 13.529 1.00 95.62 89 TRP A O 1
ATOM 664 N N . GLU A 1 90 ? -1.986 -0.848 15.430 1.00 95.81 90 GLU A N 1
ATOM 665 C CA . GLU A 1 90 ? -2.716 -2.079 15.132 1.00 95.81 90 GLU A CA 1
ATOM 666 C C . GLU A 1 90 ? -3.722 -1.825 14.018 1.00 95.81 90 GLU A C 1
ATOM 668 O O . GLU A 1 90 ? -3.775 -2.594 13.062 1.00 95.81 90 GLU A O 1
ATOM 673 N N . VAL A 1 91 ? -4.449 -0.706 14.085 1.00 94.88 91 VAL A N 1
ATOM 674 C CA . VAL A 1 91 ? -5.351 -0.285 13.008 1.00 94.88 91 VAL A CA 1
ATOM 675 C C . VAL A 1 91 ? -4.583 -0.093 11.701 1.00 94.88 91 VAL A C 1
ATOM 677 O O . VAL A 1 91 ? -4.997 -0.643 10.689 1.00 94.88 91 VAL A O 1
ATOM 680 N N . ALA A 1 92 ? -3.439 0.595 11.723 1.00 94.81 92 ALA A N 1
ATOM 681 C CA . ALA A 1 92 ? -2.603 0.817 10.544 1.00 94.81 92 ALA A CA 1
ATOM 682 C C . ALA A 1 92 ? -2.153 -0.496 9.884 1.00 94.81 92 ALA A C 1
ATOM 684 O O . ALA A 1 92 ? -2.206 -0.642 8.661 1.00 94.81 92 ALA A O 1
ATOM 685 N N . GLY A 1 93 ? -1.744 -1.474 10.695 1.00 95.69 93 GLY A N 1
ATOM 686 C CA . GLY A 1 93 ? -1.337 -2.787 10.207 1.00 95.69 93 GLY A CA 1
ATOM 687 C C . GLY A 1 93 ? -2.504 -3.588 9.637 1.00 95.69 93 GLY A C 1
ATOM 688 O O . GLY A 1 93 ? -2.451 -4.047 8.499 1.00 95.69 93 GLY A O 1
ATOM 689 N N . TRP A 1 94 ? -3.603 -3.703 10.383 1.00 96.06 94 TRP A N 1
ATOM 690 C CA . TRP A 1 94 ? -4.778 -4.462 9.948 1.00 96.06 94 TRP A CA 1
ATOM 691 C C . TRP A 1 94 ? -5.480 -3.840 8.740 1.00 96.06 94 TRP A C 1
ATOM 693 O O . TRP A 1 94 ? -5.927 -4.563 7.851 1.00 96.06 94 TRP A O 1
ATOM 703 N N . ALA A 1 95 ? -5.511 -2.513 8.648 1.00 95.06 95 ALA A N 1
ATOM 704 C CA . ALA A 1 95 ? -6.017 -1.802 7.481 1.00 95.06 95 ALA A CA 1
ATOM 705 C C . ALA A 1 95 ? -5.135 -1.991 6.236 1.00 95.06 95 ALA A C 1
ATOM 707 O O . ALA A 1 95 ? -5.592 -1.705 5.135 1.00 95.06 95 ALA A O 1
ATOM 708 N N . SER A 1 96 ? -3.912 -2.518 6.373 1.00 95.69 96 SER A N 1
ATOM 709 C CA . SER A 1 96 ? -3.051 -2.885 5.240 1.00 95.69 96 SER A CA 1
ATOM 710 C C . SER A 1 96 ? -3.372 -4.272 4.660 1.00 95.69 96 SER A C 1
ATOM 712 O O . SER A 1 96 ? -2.833 -4.635 3.616 1.00 95.69 96 SER A O 1
ATOM 714 N N . LEU A 1 97 ? -4.273 -5.050 5.281 1.00 95.56 97 LEU A N 1
ATOM 715 C CA . LEU A 1 97 ? -4.647 -6.388 4.803 1.00 95.56 97 LEU A CA 1
ATOM 716 C C . LEU A 1 97 ? -5.174 -6.412 3.351 1.00 95.56 97 LEU A C 1
ATOM 718 O O . LEU A 1 97 ? -4.768 -7.309 2.612 1.00 95.56 97 LEU A O 1
ATOM 722 N N . PRO A 1 98 ? -6.002 -5.454 2.887 1.00 95.12 98 PRO A N 1
ATOM 723 C CA . PRO A 1 98 ? -6.384 -5.366 1.478 1.00 95.12 98 PRO A CA 1
ATOM 724 C C . PRO A 1 98 ? -5.177 -5.290 0.539 1.00 95.12 98 PRO A C 1
ATOM 726 O O . PRO A 1 98 ? -5.199 -5.896 -0.526 1.00 95.12 98 PRO A O 1
ATOM 729 N N . GLY A 1 99 ? -4.094 -4.625 0.954 1.00 94.50 99 GLY A N 1
ATOM 730 C CA . GLY A 1 99 ? -2.839 -4.581 0.205 1.00 94.50 99 GLY A CA 1
ATOM 731 C C . GLY A 1 99 ? -2.171 -5.952 0.072 1.00 94.50 99 GLY A C 1
ATOM 732 O O . GLY A 1 99 ? -1.645 -6.262 -0.991 1.00 94.50 99 GLY A O 1
ATOM 733 N N . VAL A 1 100 ? -2.255 -6.810 1.095 1.00 96.31 100 VAL A N 1
ATOM 734 C CA . VAL A 1 100 ? -1.795 -8.210 1.003 1.00 96.31 100 VAL A CA 1
ATOM 735 C C . VAL A 1 100 ? -2.621 -8.976 -0.026 1.00 96.31 100 VAL A C 1
ATOM 737 O O . VAL A 1 100 ? -2.057 -9.649 -0.884 1.00 96.31 100 VAL A O 1
ATOM 740 N N . VAL A 1 101 ? -3.951 -8.854 0.029 1.00 96.00 101 VAL A N 1
ATOM 741 C CA . VAL A 1 101 ? -4.857 -9.529 -0.916 1.00 96.00 101 VAL A CA 1
ATOM 742 C C . VAL A 1 101 ? -4.574 -9.074 -2.347 1.00 96.00 101 VAL A C 1
ATOM 744 O O . VAL A 1 101 ? -4.391 -9.906 -3.232 1.00 96.00 101 VAL A O 1
ATOM 747 N N . VAL A 1 102 ? -4.469 -7.762 -2.566 1.00 95.50 102 VAL A N 1
ATOM 748 C CA . VAL A 1 102 ? -4.121 -7.183 -3.868 1.00 95.50 102 VAL A CA 1
ATOM 749 C C . VAL A 1 102 ? -2.748 -7.667 -4.328 1.00 95.50 102 VAL A C 1
ATOM 751 O O . VAL A 1 102 ? -2.622 -8.124 -5.457 1.00 95.50 102 VAL A O 1
ATOM 754 N N . GLY A 1 103 ? -1.732 -7.638 -3.465 1.00 95.12 103 GLY A N 1
ATOM 755 C CA . GLY A 1 103 ? -0.384 -8.097 -3.797 1.00 95.12 103 GLY A CA 1
ATOM 756 C C . GLY A 1 103 ? -0.331 -9.574 -4.199 1.00 95.12 103 GLY A C 1
ATOM 757 O O . GLY A 1 103 ? 0.316 -9.911 -5.188 1.00 95.12 103 GLY A O 1
ATOM 758 N N . LEU A 1 104 ? -1.061 -10.447 -3.496 1.00 96.31 104 LEU A N 1
ATOM 759 C CA . LEU A 1 104 ? -1.166 -11.872 -3.836 1.00 96.31 104 LEU A CA 1
ATOM 760 C C . LEU A 1 104 ? -1.833 -12.111 -5.196 1.00 96.31 104 LEU A C 1
ATOM 762 O O . LEU A 1 104 ? -1.481 -13.067 -5.878 1.00 96.31 104 LEU A O 1
ATOM 766 N N . VAL A 1 105 ? -2.775 -11.253 -5.595 1.00 96.25 105 VAL A N 1
ATOM 767 C CA . VAL A 1 105 ? -3.425 -11.318 -6.914 1.00 96.25 105 VAL A CA 1
ATOM 768 C C . VAL A 1 105 ? -2.532 -10.723 -8.004 1.00 96.25 105 VAL A C 1
ATOM 770 O O . VAL A 1 105 ? -2.444 -11.273 -9.099 1.00 96.25 105 VAL A O 1
ATOM 773 N N . LEU A 1 106 ? -1.843 -9.616 -7.721 1.00 95.81 106 LEU A N 1
ATOM 774 C CA . LEU A 1 106 ? -0.985 -8.944 -8.694 1.00 95.81 106 LEU A CA 1
ATOM 775 C C . LEU A 1 106 ? 0.287 -9.732 -9.006 1.00 95.81 106 LEU A C 1
ATOM 777 O O . LEU A 1 106 ? 0.758 -9.663 -10.133 1.00 95.81 106 LEU A O 1
ATOM 781 N N . LEU A 1 107 ? 0.832 -10.497 -8.058 1.00 94.44 107 LEU A N 1
ATOM 782 C CA . LEU A 1 107 ? 2.054 -11.274 -8.268 1.00 94.44 107 LEU A CA 1
ATOM 783 C C . LEU A 1 107 ? 1.958 -12.276 -9.446 1.00 94.44 107 LEU A C 1
ATOM 785 O O . LEU A 1 107 ? 2.808 -12.210 -10.333 1.00 94.44 107 LEU A O 1
ATOM 789 N N . PRO A 1 108 ? 0.953 -13.173 -9.537 1.00 95.38 108 PRO A N 1
ATOM 790 C CA . PRO A 1 108 ? 0.803 -14.037 -10.708 1.00 95.38 108 PRO A CA 1
ATOM 791 C C . PRO A 1 108 ? 0.436 -13.245 -11.969 1.00 95.38 108 PRO A C 1
ATOM 793 O O . PRO A 1 108 ? 0.902 -13.581 -13.054 1.00 95.38 108 PRO A O 1
ATOM 796 N N . LEU A 1 109 ? -0.344 -12.165 -11.851 1.00 94.50 109 LEU A N 1
ATOM 797 C CA . LEU A 1 109 ? -0.674 -11.313 -12.999 1.00 94.50 109 LEU A CA 1
ATOM 798 C C . LEU A 1 109 ? 0.561 -10.618 -13.583 1.00 94.50 109 LEU A C 1
ATOM 800 O O . LEU A 1 109 ? 0.640 -10.465 -14.797 1.00 94.50 109 LEU A O 1
ATOM 804 N N . ALA A 1 110 ? 1.536 -10.253 -12.752 1.00 94.44 110 ALA A N 1
ATOM 805 C CA . ALA A 1 110 ? 2.816 -9.706 -13.189 1.00 94.44 110 ALA A CA 1
ATOM 806 C C . ALA A 1 110 ? 3.594 -10.696 -14.064 1.00 94.44 110 ALA A C 1
ATOM 808 O O . ALA A 1 110 ? 4.216 -10.296 -15.042 1.00 94.44 110 ALA A O 1
ATOM 809 N N . ALA A 1 111 ? 3.528 -11.990 -13.735 1.00 92.81 111 ALA A N 1
ATOM 810 C CA . ALA A 1 111 ? 4.163 -13.044 -14.520 1.00 92.81 111 ALA A CA 1
ATOM 811 C C . ALA A 1 111 ? 3.404 -13.355 -15.824 1.00 92.81 111 ALA A C 1
ATOM 813 O O . ALA A 1 111 ? 4.029 -13.695 -16.824 1.00 92.81 111 ALA A O 1
ATOM 814 N N . LEU A 1 112 ? 2.071 -13.239 -15.823 1.00 94.06 112 LEU A N 1
ATOM 815 C CA . LEU A 1 112 ? 1.232 -13.473 -17.008 1.00 94.06 112 LEU A CA 1
ATOM 816 C C . LEU A 1 112 ? 1.247 -12.300 -17.996 1.00 94.06 112 LEU A C 1
ATOM 818 O O . LEU A 1 112 ? 1.123 -12.506 -19.200 1.00 94.06 112 LEU A O 1
ATOM 822 N N . PHE A 1 113 ? 1.398 -11.077 -17.490 1.00 94.00 113 PHE A N 1
ATOM 823 C CA . PHE A 1 113 ? 1.413 -9.846 -18.275 1.00 94.00 113 PHE A CA 1
ATOM 824 C C . PHE A 1 113 ? 2.695 -9.045 -18.010 1.00 94.00 113 PHE A C 1
ATOM 826 O O . PHE A 1 113 ? 2.611 -7.912 -17.529 1.00 94.00 113 PHE A O 1
ATOM 833 N N . PRO A 1 114 ? 3.886 -9.601 -18.302 1.00 92.94 114 PRO A N 1
ATOM 834 C CA . PRO A 1 114 ? 5.128 -8.877 -18.090 1.00 92.94 114 PRO A CA 1
ATOM 835 C C . PRO A 1 114 ? 5.156 -7.615 -18.954 1.00 92.94 114 PRO A C 1
ATOM 837 O O . PRO A 1 114 ? 4.685 -7.592 -20.097 1.00 92.94 114 PRO A O 1
ATOM 840 N N . VAL A 1 115 ? 5.738 -6.551 -18.409 1.00 92.31 115 VAL A N 1
ATOM 841 C CA . VAL A 1 115 ? 6.000 -5.333 -19.164 1.00 92.31 115 VAL A CA 1
ATOM 842 C C . VAL A 1 115 ? 7.052 -5.658 -20.215 1.00 92.31 115 VAL A C 1
ATOM 844 O O . VAL A 1 115 ? 8.178 -6.038 -19.898 1.00 92.31 115 VAL A O 1
ATOM 847 N N . SER A 1 116 ? 6.670 -5.504 -21.476 1.00 87.38 116 SER A N 1
ATOM 848 C CA . SER A 1 116 ? 7.536 -5.722 -22.627 1.00 87.38 116 SER A CA 1
ATOM 849 C C . SER A 1 116 ? 7.471 -4.516 -23.554 1.00 87.38 116 SER A C 1
ATOM 851 O O . SER A 1 116 ? 6.457 -3.820 -23.636 1.00 87.38 116 SER A O 1
ATOM 853 N N . GLY A 1 117 ? 8.580 -4.244 -24.232 1.00 84.44 117 GLY A N 1
ATOM 854 C CA . GLY A 1 117 ? 8.699 -3.142 -25.172 1.00 84.44 117 GLY A CA 1
ATOM 855 C C . GLY A 1 117 ? 10.117 -3.016 -25.697 1.00 84.44 117 GLY A C 1
ATOM 856 O O . GLY A 1 117 ? 11.059 -3.540 -25.103 1.00 84.44 117 GLY A O 1
ATOM 857 N N . ASN A 1 118 ? 10.258 -2.325 -26.824 1.00 85.12 118 ASN A N 1
ATOM 858 C CA . ASN A 1 118 ? 11.563 -2.050 -27.399 1.00 85.12 118 ASN A CA 1
ATOM 859 C C . ASN A 1 118 ? 12.172 -0.837 -26.687 1.00 85.12 118 ASN A C 1
ATOM 861 O O . ASN A 1 118 ? 11.814 0.301 -26.984 1.00 85.12 118 ASN A O 1
ATOM 865 N N . LEU A 1 119 ? 13.040 -1.096 -25.713 1.00 88.38 119 LEU A N 1
ATOM 866 C CA . LEU A 1 119 ? 13.798 -0.076 -25.001 1.00 88.38 119 LEU A CA 1
ATOM 867 C C . LEU A 1 119 ? 15.285 -0.350 -25.218 1.00 88.38 119 LEU A C 1
ATOM 869 O O . LEU A 1 119 ? 15.744 -1.476 -25.020 1.00 88.38 119 LEU A O 1
ATOM 873 N N . ALA A 1 120 ? 16.035 0.672 -25.625 1.00 88.56 120 ALA A N 1
ATOM 874 C CA . ALA A 1 120 ? 17.481 0.557 -25.747 1.00 88.56 120 ALA A CA 1
ATOM 875 C C . ALA A 1 120 ? 18.126 0.256 -24.382 1.00 88.56 120 ALA A C 1
ATOM 877 O O . ALA A 1 120 ? 17.546 0.523 -23.321 1.00 88.56 120 ALA A O 1
ATOM 878 N N . ALA A 1 121 ? 19.347 -0.284 -24.412 1.00 88.50 121 ALA A N 1
ATOM 879 C CA . ALA A 1 121 ? 20.142 -0.447 -23.202 1.00 88.50 121 ALA A CA 1
ATOM 880 C C . ALA A 1 121 ? 20.317 0.910 -22.491 1.00 88.50 121 ALA A C 1
ATOM 882 O O . ALA A 1 121 ? 20.418 1.940 -23.166 1.00 88.50 121 ALA A O 1
ATOM 883 N N . PRO A 1 122 ? 20.335 0.931 -21.148 1.00 88.12 122 PRO A N 1
ATOM 884 C CA . PRO A 1 122 ? 20.494 2.170 -20.409 1.00 88.12 122 PRO A CA 1
ATOM 885 C C . PRO A 1 122 ? 21.822 2.857 -20.761 1.00 88.12 122 PRO A C 1
ATOM 887 O O . PRO A 1 122 ? 22.850 2.179 -20.862 1.00 88.12 122 PRO A O 1
ATOM 890 N N . PRO A 1 123 ? 21.825 4.190 -20.928 1.00 89.06 123 PRO A N 1
ATOM 891 C CA . PRO A 1 123 ? 23.049 4.945 -21.153 1.00 89.06 123 PRO A CA 1
ATOM 892 C C . PRO A 1 123 ? 23.938 4.940 -19.901 1.00 89.06 123 PRO A C 1
ATOM 894 O O . PRO A 1 123 ? 23.491 4.651 -18.787 1.00 89.06 123 PRO A O 1
ATOM 897 N N . GLY A 1 124 ? 25.216 5.277 -20.080 1.00 86.38 124 GLY A N 1
ATOM 898 C CA . GLY A 1 124 ? 26.149 5.426 -18.964 1.00 86.38 124 GLY A CA 1
ATOM 899 C C . GLY A 1 124 ? 25.720 6.544 -18.008 1.00 86.38 124 GLY A C 1
ATOM 900 O O . GLY A 1 124 ? 25.222 7.581 -18.436 1.00 86.38 124 GLY A O 1
ATOM 901 N N . LEU A 1 125 ? 25.969 6.365 -16.706 1.00 86.12 125 LEU A N 1
ATOM 902 C CA . LEU A 1 125 ? 25.564 7.317 -15.654 1.00 86.12 125 LEU A CA 1
ATOM 903 C C . LEU A 1 125 ? 26.214 8.709 -15.769 1.00 86.12 125 LEU A C 1
ATOM 905 O O . LEU A 1 125 ? 25.816 9.630 -15.062 1.00 86.12 125 LEU A O 1
ATOM 909 N N . THR A 1 126 ? 27.227 8.856 -16.622 1.00 88.75 126 THR A N 1
ATOM 910 C CA . THR A 1 126 ? 27.936 10.115 -16.875 1.00 88.75 126 THR A CA 1
ATOM 911 C C . THR A 1 126 ? 27.182 11.057 -17.811 1.00 88.75 126 THR A C 1
ATOM 913 O O . THR A 1 126 ? 27.473 12.248 -17.810 1.00 88.75 126 THR A O 1
ATOM 916 N N . ASP A 1 127 ? 26.230 10.548 -18.599 1.00 90.38 127 ASP A N 1
ATOM 917 C CA . ASP A 1 127 ? 25.418 11.353 -19.513 1.00 90.38 127 ASP A CA 1
ATOM 918 C C . ASP A 1 127 ? 24.017 11.568 -18.924 1.00 90.38 127 ASP A C 1
ATOM 920 O O . ASP A 1 127 ? 23.112 10.739 -19.050 1.00 90.38 127 ASP A O 1
ATOM 924 N N . ALA A 1 128 ? 23.856 12.691 -18.223 1.00 91.62 128 ALA A N 1
ATOM 925 C CA . ALA A 1 128 ? 22.622 13.015 -17.517 1.00 91.62 128 ALA A CA 1
ATOM 926 C C . ALA A 1 128 ? 21.435 13.271 -18.462 1.00 91.62 128 ALA A C 1
ATOM 928 O O . ALA A 1 128 ? 20.294 12.983 -18.090 1.00 91.62 128 ALA A O 1
ATOM 929 N N . GLU A 1 129 ? 21.679 13.803 -19.662 1.00 92.81 129 GLU A N 1
ATOM 930 C CA . GLU A 1 129 ? 20.620 14.097 -20.632 1.00 92.81 129 GLU A CA 1
ATOM 931 C C . GLU A 1 129 ? 20.091 12.805 -21.248 1.00 92.81 129 GLU A C 1
ATOM 933 O O . GLU A 1 129 ? 18.884 12.548 -21.180 1.00 92.81 129 GLU A O 1
ATOM 938 N N . ALA A 1 130 ? 20.993 11.935 -21.716 1.00 90.56 130 ALA A N 1
ATOM 939 C CA . ALA A 1 130 ? 20.618 10.622 -22.228 1.00 90.56 130 ALA A CA 1
ATOM 940 C C . ALA A 1 130 ? 19.913 9.780 -21.154 1.00 90.56 130 ALA A C 1
ATOM 942 O O . ALA A 1 130 ? 18.903 9.128 -21.428 1.00 90.56 130 ALA A O 1
ATOM 943 N N . LEU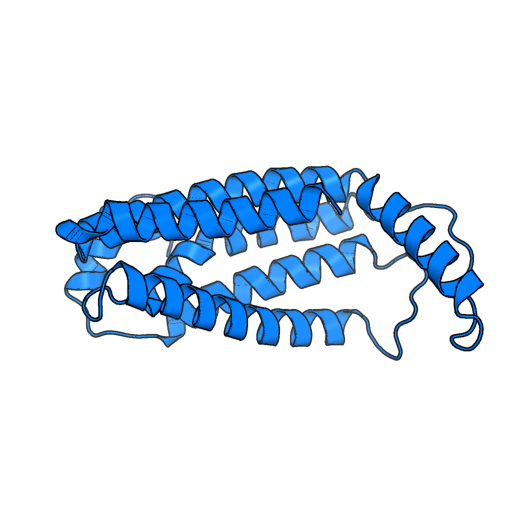 A 1 131 ? 20.394 9.817 -19.904 1.00 91.81 131 LEU A N 1
ATOM 944 C CA . LEU A 1 131 ? 19.775 9.094 -18.792 1.00 91.81 131 LEU A CA 1
ATOM 945 C C . LEU A 1 131 ? 18.362 9.600 -18.491 1.00 91.81 131 LEU A C 1
ATOM 947 O O . LEU A 1 131 ? 17.462 8.801 -18.215 1.00 91.81 131 LEU A O 1
ATOM 951 N N . ARG A 1 132 ? 18.144 10.916 -18.549 1.00 92.56 132 ARG A N 1
ATOM 952 C CA . ARG A 1 132 ? 16.825 11.515 -18.332 1.00 92.56 132 ARG A CA 1
ATOM 953 C C . ARG A 1 132 ? 15.849 11.114 -19.432 1.00 92.56 132 ARG A C 1
ATOM 955 O O . ARG A 1 132 ? 14.713 10.759 -19.117 1.00 92.56 132 ARG A O 1
ATOM 962 N N . GLU A 1 133 ? 16.284 11.142 -20.688 1.00 93.50 133 GLU A N 1
ATOM 963 C CA . GLU A 1 133 ? 15.460 10.721 -21.821 1.00 93.50 133 GLU A CA 1
ATOM 964 C C . GLU A 1 133 ? 15.118 9.230 -21.738 1.00 93.50 133 GLU A C 1
ATOM 966 O O . GLU A 1 133 ? 13.944 8.857 -21.807 1.00 93.50 133 GLU A O 1
ATOM 971 N N . TRP A 1 134 ? 16.112 8.381 -21.467 1.00 93.69 134 TRP A N 1
ATOM 972 C CA . TRP A 1 134 ? 15.904 6.949 -21.265 1.00 93.69 134 TRP A CA 1
ATOM 973 C C . TRP A 1 134 ? 14.935 6.669 -20.110 1.00 93.69 134 TRP A C 1
ATOM 975 O O . TRP A 1 134 ? 14.014 5.867 -20.246 1.00 93.69 134 TRP A O 1
ATOM 985 N N . THR A 1 135 ? 15.073 7.380 -18.985 1.00 91.69 135 THR A N 1
ATOM 986 C CA . THR A 1 135 ? 14.177 7.234 -17.825 1.00 91.69 135 THR A CA 1
ATOM 987 C C . THR A 1 135 ? 12.746 7.656 -18.164 1.00 91.69 135 THR A C 1
ATOM 989 O O . THR A 1 135 ? 11.790 7.021 -17.709 1.00 91.69 135 THR A O 1
ATOM 992 N N . ALA A 1 136 ? 12.572 8.701 -18.979 1.00 92.81 136 ALA A N 1
ATOM 993 C CA . ALA A 1 136 ? 11.258 9.125 -19.451 1.00 92.81 136 ALA A CA 1
ATOM 994 C C . ALA A 1 136 ? 10.616 8.057 -20.352 1.00 92.81 136 ALA A C 1
ATOM 996 O O . ALA A 1 136 ? 9.452 7.710 -20.142 1.00 92.81 136 ALA A O 1
ATOM 997 N N . GLN A 1 137 ? 11.380 7.477 -21.283 1.00 93.69 137 GLN A N 1
ATOM 998 C CA . GLN A 1 137 ? 10.919 6.384 -22.147 1.00 93.69 137 GLN A CA 1
ATOM 999 C C . GLN A 1 137 ? 10.574 5.124 -21.340 1.00 93.69 137 GLN A C 1
ATOM 1001 O O . GLN A 1 137 ? 9.493 4.562 -21.515 1.00 93.69 137 GLN A O 1
ATOM 1006 N N . TYR A 1 138 ? 11.437 4.725 -20.399 1.00 92.69 138 TYR A N 1
ATOM 1007 C CA . TYR A 1 138 ? 11.194 3.615 -19.475 1.00 92.69 138 TYR A CA 1
ATOM 1008 C C . TYR A 1 138 ? 9.893 3.827 -18.691 1.00 92.69 138 TYR A C 1
ATOM 1010 O O . TYR A 1 138 ? 9.028 2.952 -18.641 1.00 92.69 138 TYR A O 1
ATOM 1018 N N . THR A 1 139 ? 9.715 5.017 -18.112 1.00 91.38 139 THR A N 1
ATOM 1019 C CA . THR A 1 139 ? 8.532 5.349 -17.308 1.00 91.38 139 THR A CA 1
ATOM 1020 C C . THR A 1 139 ? 7.261 5.350 -18.156 1.00 91.38 139 THR A C 1
ATOM 1022 O O . THR A 1 139 ? 6.238 4.819 -17.722 1.00 91.38 139 THR A O 1
ATOM 1025 N N . ALA A 1 140 ? 7.313 5.904 -19.370 1.00 91.94 140 ALA A N 1
ATOM 1026 C CA . ALA A 1 140 ? 6.189 5.898 -20.302 1.00 91.94 140 ALA A CA 1
ATOM 1027 C C . ALA A 1 140 ? 5.805 4.469 -20.717 1.00 91.94 140 ALA A C 1
ATOM 1029 O O . ALA A 1 140 ? 4.621 4.130 -20.705 1.00 91.94 140 ALA A O 1
ATOM 1030 N N . LEU A 1 141 ? 6.795 3.614 -21.003 1.00 93.69 141 LEU A N 1
ATOM 1031 C CA . LEU A 1 141 ? 6.581 2.209 -21.343 1.00 93.69 141 LEU A CA 1
ATOM 1032 C C . LEU A 1 141 ? 5.912 1.451 -20.191 1.00 93.69 141 LEU A C 1
ATOM 1034 O O . LEU A 1 141 ? 4.876 0.813 -20.388 1.00 93.69 141 LEU A O 1
ATOM 1038 N N . VAL A 1 142 ? 6.462 1.565 -18.978 1.00 92.69 142 VAL A N 1
ATOM 1039 C CA . VAL A 1 142 ? 5.900 0.912 -17.790 1.00 92.69 142 VAL A CA 1
ATOM 1040 C C . VAL A 1 142 ? 4.482 1.407 -17.532 1.00 92.69 142 VAL A C 1
ATOM 1042 O O . VAL A 1 142 ? 3.587 0.586 -17.366 1.00 92.69 142 VAL A O 1
ATOM 1045 N N . ARG A 1 143 ? 4.223 2.719 -17.556 1.00 89.94 143 ARG A N 1
ATOM 1046 C CA . ARG A 1 143 ? 2.872 3.273 -17.332 1.00 89.94 143 ARG A CA 1
ATOM 1047 C C . ARG A 1 143 ? 1.871 2.854 -18.409 1.00 89.94 143 ARG A C 1
ATOM 1049 O O . ARG A 1 143 ? 0.692 2.672 -18.111 1.00 89.94 143 ARG A O 1
ATOM 1056 N N . GLY A 1 144 ? 2.330 2.704 -19.649 1.00 89.69 144 GLY A N 1
ATOM 1057 C CA . GLY A 1 144 ? 1.507 2.276 -20.777 1.00 89.69 144 GLY A CA 1
ATOM 1058 C C . GLY A 1 144 ? 1.089 0.806 -20.714 1.00 89.69 144 GLY A C 1
ATOM 1059 O O . GLY A 1 144 ? 0.083 0.443 -21.326 1.00 89.69 144 GLY A O 1
ATOM 1060 N N . ALA A 1 145 ? 1.821 -0.022 -19.966 1.00 92.75 145 ALA A N 1
ATOM 1061 C CA . ALA A 1 145 ? 1.632 -1.464 -19.935 1.00 92.75 145 ALA A CA 1
ATOM 1062 C C . ALA A 1 145 ? 0.298 -1.897 -19.305 1.00 92.75 145 ALA A C 1
ATOM 1064 O O . ALA A 1 145 ? -0.191 -1.307 -18.337 1.00 92.75 145 ALA A O 1
ATOM 1065 N N . THR A 1 146 ? -0.257 -3.000 -19.815 1.00 93.56 146 THR A N 1
ATOM 1066 C CA . THR A 1 146 ? -1.503 -3.600 -19.313 1.00 93.56 146 THR A CA 1
ATOM 1067 C C . THR A 1 146 ? -1.426 -3.908 -17.821 1.00 9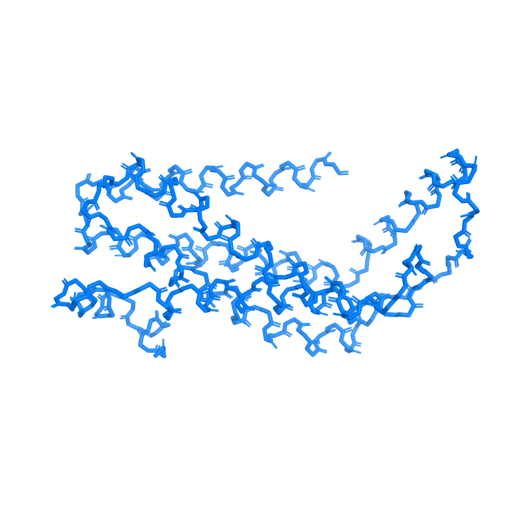3.56 146 THR A C 1
ATOM 1069 O O . THR A 1 146 ? -2.339 -3.545 -17.079 1.00 93.56 146 THR A O 1
ATOM 1072 N N . PHE A 1 147 ? -0.322 -4.512 -17.364 1.00 93.88 147 PHE A N 1
ATOM 1073 C CA . PHE A 1 147 ? -0.113 -4.803 -15.947 1.00 93.88 147 PHE A CA 1
ATOM 1074 C C . PHE A 1 147 ? -0.211 -3.547 -15.082 1.00 93.88 147 PHE A C 1
ATOM 1076 O O . PHE A 1 147 ? -0.916 -3.562 -14.080 1.00 93.88 147 PHE A O 1
ATOM 1083 N N . SER A 1 148 ? 0.414 -2.442 -15.488 1.00 92.44 148 SER A N 1
ATOM 1084 C CA . SER A 1 148 ? 0.404 -1.199 -14.712 1.00 92.44 148 SER A CA 1
ATOM 1085 C C . SER A 1 148 ? -0.998 -0.613 -14.560 1.00 92.44 148 SER A C 1
ATOM 1087 O O . SER A 1 148 ? -1.335 -0.107 -13.492 1.00 92.44 148 SER A O 1
ATOM 1089 N N . ARG A 1 149 ? -1.855 -0.740 -15.583 1.00 92.25 149 ARG A N 1
ATOM 1090 C CA . ARG A 1 149 ? -3.270 -0.334 -15.494 1.00 92.25 149 ARG A CA 1
ATOM 1091 C C . ARG A 1 149 ? -4.058 -1.223 -14.534 1.00 92.25 149 ARG A C 1
ATOM 1093 O O . ARG A 1 149 ? -4.830 -0.714 -13.724 1.00 92.25 149 ARG A O 1
ATOM 1100 N N . ILE A 1 150 ? -3.843 -2.540 -14.596 1.00 93.25 150 ILE A N 1
ATOM 1101 C CA . ILE A 1 150 ? -4.463 -3.503 -13.673 1.00 93.25 150 ILE A CA 1
ATOM 1102 C C . ILE A 1 150 ? -4.015 -3.219 -12.237 1.00 93.25 150 ILE A C 1
ATOM 1104 O O . ILE A 1 150 ? -4.852 -3.107 -11.342 1.00 93.25 150 ILE A O 1
ATOM 1108 N N . ALA A 1 151 ? -2.708 -3.054 -12.025 1.00 93.06 151 ALA A N 1
ATOM 1109 C CA . ALA A 1 151 ? -2.118 -2.737 -10.735 1.00 93.06 151 ALA A CA 1
ATOM 1110 C C . ALA A 1 151 ? -2.682 -1.427 -10.178 1.00 93.06 151 ALA A C 1
ATOM 1112 O O . ALA A 1 151 ? -3.124 -1.404 -9.035 1.00 93.06 151 ALA A O 1
ATOM 1113 N N . GLN A 1 152 ? -2.774 -0.372 -10.993 1.00 91.00 152 GLN A N 1
ATOM 1114 C CA . GLN A 1 152 ? -3.363 0.903 -10.587 1.00 91.00 152 GLN A CA 1
ATOM 1115 C C . GLN A 1 152 ? -4.830 0.753 -10.158 1.00 91.00 152 GLN A C 1
ATOM 1117 O O . GLN A 1 152 ? -5.200 1.219 -9.080 1.00 91.00 152 GLN A O 1
ATOM 1122 N N . GLY A 1 153 ? -5.658 0.071 -10.957 1.00 91.81 153 GLY A N 1
ATOM 1123 C CA . GLY A 1 153 ? -7.058 -0.185 -10.609 1.00 91.81 153 GLY A CA 1
ATOM 1124 C C . GLY A 1 153 ? -7.194 -0.982 -9.309 1.00 91.81 153 GLY A C 1
ATOM 1125 O O . GLY A 1 153 ? -7.953 -0.599 -8.416 1.00 91.81 153 GLY A O 1
ATOM 1126 N N . ALA A 1 154 ? -6.399 -2.042 -9.157 1.00 93.31 154 ALA A N 1
ATOM 1127 C CA . ALA A 1 154 ? -6.376 -2.861 -7.950 1.00 93.31 154 ALA A CA 1
ATOM 1128 C C . ALA A 1 154 ? -5.889 -2.077 -6.721 1.00 93.31 154 ALA A C 1
ATOM 1130 O O . ALA A 1 154 ? -6.449 -2.236 -5.637 1.00 93.31 154 ALA A O 1
ATOM 1131 N N . SER A 1 155 ? -4.903 -1.188 -6.874 1.00 89.81 155 SER A N 1
ATOM 1132 C CA . SER A 1 155 ? -4.435 -0.299 -5.807 1.00 89.81 155 SER A CA 1
ATOM 1133 C C . SER A 1 155 ? -5.503 0.703 -5.369 1.00 89.81 155 SER A C 1
ATOM 1135 O O . SER A 1 155 ? -5.639 0.936 -4.171 1.00 89.81 155 SER A O 1
ATOM 1137 N N . VAL A 1 156 ? -6.296 1.263 -6.291 1.00 90.44 156 VAL A N 1
ATOM 1138 C CA . VAL A 1 156 ? -7.417 2.155 -5.938 1.00 90.44 156 VAL A CA 1
ATOM 1139 C C . VAL A 1 156 ? -8.478 1.398 -5.142 1.00 90.44 156 VAL A C 1
ATOM 1141 O O . VAL A 1 156 ? -8.879 1.850 -4.070 1.00 90.44 156 VAL A O 1
ATOM 1144 N N . VAL A 1 157 ? -8.892 0.219 -5.619 1.00 93.19 157 VAL A N 1
ATOM 1145 C CA . VAL A 1 157 ? -9.868 -0.629 -4.915 1.00 93.19 157 VAL A CA 1
ATOM 1146 C C . VAL A 1 157 ? -9.340 -1.042 -3.539 1.00 93.19 157 VAL A C 1
ATOM 1148 O O . VAL A 1 157 ? -10.046 -0.910 -2.539 1.00 93.19 157 VAL A O 1
ATOM 1151 N N . GLY A 1 158 ? -8.079 -1.476 -3.469 1.00 93.19 158 GLY A N 1
ATOM 1152 C CA . GLY A 1 158 ? -7.400 -1.819 -2.222 1.00 93.19 158 GLY A CA 1
ATOM 1153 C C . GLY A 1 158 ? -7.338 -0.643 -1.249 1.00 93.19 158 GLY A C 1
ATOM 1154 O O . GLY A 1 158 ? -7.641 -0.815 -0.074 1.00 93.19 158 GLY A O 1
ATOM 1155 N N . GLY A 1 159 ? -7.036 0.563 -1.735 1.00 91.38 159 GLY A N 1
ATOM 1156 C CA . GLY A 1 159 ? -7.009 1.785 -0.933 1.00 91.38 159 GLY A CA 1
ATOM 1157 C C . GLY A 1 159 ? -8.378 2.155 -0.360 1.00 91.38 159 GLY A C 1
ATOM 1158 O O . GLY A 1 159 ? -8.485 2.430 0.835 1.00 91.38 159 GLY A O 1
ATOM 1159 N N . ILE A 1 160 ? -9.442 2.098 -1.170 1.00 92.69 160 ILE A N 1
ATO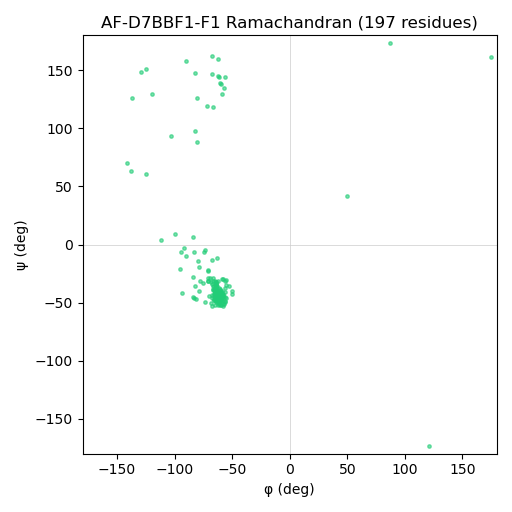M 1160 C CA . ILE A 1 160 ? -10.823 2.325 -0.703 1.00 92.69 160 ILE A CA 1
ATOM 1161 C C . ILE A 1 160 ? -11.190 1.301 0.376 1.00 92.69 160 ILE A C 1
ATOM 1163 O O . ILE A 1 160 ? -11.746 1.660 1.417 1.00 92.69 160 ILE A O 1
ATOM 1167 N N . TRP A 1 161 ? -10.832 0.034 0.165 1.00 94.50 161 TRP A N 1
ATOM 1168 C CA . TRP A 1 161 ? -11.068 -1.020 1.145 1.00 94.50 161 TRP A CA 1
ATOM 1169 C C . TRP A 1 161 ? -10.289 -0.777 2.446 1.00 94.50 161 TRP A C 1
ATOM 1171 O O . TRP A 1 161 ? -10.871 -0.855 3.5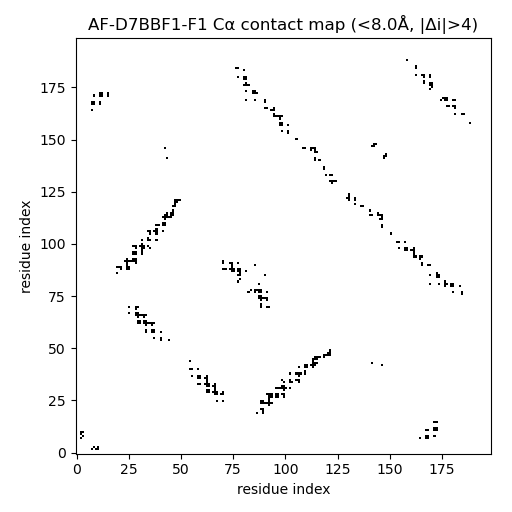29 1.00 94.50 161 TRP A O 1
ATOM 1181 N N . SER A 1 162 ? -9.013 -0.398 2.365 1.00 94.12 162 SER A N 1
ATOM 1182 C CA . SER A 1 162 ? -8.192 -0.024 3.522 1.00 94.12 162 SER A CA 1
ATOM 1183 C C . SER A 1 162 ? -8.805 1.132 4.313 1.00 94.12 162 SER A C 1
ATOM 1185 O O . SER A 1 162 ? -8.901 1.052 5.538 1.00 94.12 162 SER A O 1
ATOM 1187 N N . VAL A 1 163 ? -9.301 2.174 3.635 1.00 93.62 163 VAL A N 1
ATOM 1188 C CA . VAL A 1 163 ? -10.024 3.286 4.278 1.00 93.62 163 VAL A CA 1
ATOM 1189 C C . VAL A 1 163 ? -11.295 2.789 4.971 1.00 93.62 163 VAL A C 1
ATOM 1191 O O . VAL A 1 163 ? -11.557 3.170 6.113 1.00 93.62 163 VAL A O 1
ATOM 1194 N N . GLY A 1 164 ? -12.057 1.902 4.328 1.00 93.81 164 GLY A N 1
ATOM 1195 C CA . GLY A 1 164 ? -13.240 1.275 4.919 1.00 93.81 164 GLY A CA 1
ATOM 1196 C C . GLY A 1 164 ? -12.922 0.468 6.183 1.00 93.81 164 GLY A C 1
ATOM 1197 O O . GLY A 1 164 ? -13.625 0.592 7.186 1.00 93.81 164 GLY A O 1
ATOM 1198 N N . LEU A 1 165 ? -11.831 -0.305 6.185 1.00 94.88 165 LEU A N 1
ATOM 1199 C CA . LEU A 1 165 ? -11.378 -1.032 7.375 1.00 94.88 165 LEU A CA 1
ATOM 1200 C C . LEU A 1 165 ? -10.964 -0.083 8.499 1.00 94.88 165 LEU A C 1
ATOM 1202 O O . LEU A 1 165 ? -11.348 -0.307 9.645 1.00 94.88 165 LEU A O 1
ATOM 1206 N N . THR A 1 166 ? -10.250 0.995 8.179 1.00 94.38 166 THR A N 1
ATOM 1207 C CA . THR A 1 166 ? -9.885 2.031 9.153 1.00 94.38 166 THR A CA 1
ATOM 1208 C C . THR A 1 166 ? -11.116 2.691 9.757 1.00 94.38 166 THR A C 1
ATOM 1210 O O . THR A 1 166 ? -11.189 2.846 10.976 1.00 94.38 166 THR A O 1
ATOM 1213 N N . TYR A 1 167 ? -12.126 2.999 8.943 1.00 94.25 167 TYR A N 1
ATOM 1214 C CA . TYR A 1 167 ? -13.399 3.515 9.435 1.00 94.25 167 TYR A CA 1
ATOM 1215 C C . TYR A 1 167 ? -14.058 2.559 10.429 1.00 94.25 167 TYR A C 1
ATOM 1217 O O . TYR A 1 167 ? -14.409 2.965 11.540 1.00 94.25 167 TYR A O 1
ATOM 1225 N N . VAL A 1 168 ? -14.197 1.282 10.061 1.00 94.44 168 VAL A N 1
ATOM 1226 C CA . VAL A 1 168 ? -14.810 0.269 10.930 1.00 94.44 168 VAL A CA 1
ATOM 1227 C C . VAL A 1 168 ? -14.011 0.104 12.224 1.00 94.44 168 VAL A C 1
ATOM 1229 O O . VAL A 1 168 ? -14.604 0.074 13.303 1.00 94.44 168 VAL A O 1
ATOM 1232 N N . ALA A 1 169 ? -12.680 0.067 12.140 1.00 93.19 169 ALA A N 1
ATOM 1233 C CA . ALA A 1 169 ? -11.796 -0.041 13.295 1.00 93.19 169 ALA A CA 1
ATOM 1234 C C . ALA A 1 169 ? -11.988 1.124 14.268 1.00 93.19 169 ALA A C 1
ATOM 1236 O O . ALA A 1 169 ? -12.243 0.920 15.456 1.00 93.19 169 ALA A O 1
ATOM 1237 N N . LEU A 1 170 ? -11.922 2.358 13.764 1.00 93.69 170 LEU A N 1
ATOM 1238 C CA . LEU A 1 170 ? -12.055 3.543 14.601 1.00 93.69 170 LEU A CA 1
ATOM 1239 C C . LEU A 1 170 ? -13.472 3.698 15.156 1.00 93.69 170 LEU A C 1
ATOM 1241 O O . LEU A 1 170 ? -13.623 4.166 16.279 1.00 93.69 170 LEU A O 1
ATOM 1245 N N . ARG A 1 171 ? -14.516 3.270 14.433 1.00 93.44 171 ARG A N 1
ATOM 1246 C CA . ARG A 1 171 ? -15.891 3.261 14.961 1.00 93.44 171 ARG A CA 1
ATOM 1247 C C . ARG A 1 171 ? -16.048 2.351 16.178 1.00 93.44 171 ARG A C 1
ATOM 1249 O O . ARG A 1 171 ? -16.857 2.666 17.043 1.00 93.44 171 ARG A O 1
ATOM 1256 N N . VAL A 1 172 ? -15.282 1.265 16.261 1.00 92.69 172 VAL A N 1
ATOM 1257 C CA . VAL A 1 172 ? -15.292 0.339 17.407 1.00 92.69 172 VAL A CA 1
ATOM 1258 C C . VAL A 1 172 ? -14.390 0.831 18.546 1.00 92.69 172 VAL A C 1
ATOM 1260 O O . VAL A 1 172 ? -14.769 0.808 19.724 1.00 92.69 172 VAL A O 1
ATOM 1263 N N . LEU A 1 173 ? -13.185 1.282 18.200 1.00 90.50 173 LEU A N 1
ATOM 1264 C CA . LEU A 1 173 ? -12.147 1.626 19.169 1.00 90.50 173 LEU A CA 1
ATOM 1265 C C . LEU A 1 173 ? -12.344 3.027 19.757 1.00 90.50 173 LEU A C 1
ATOM 1267 O O . LEU A 1 173 ? -12.309 3.183 20.974 1.00 90.50 173 LEU A O 1
ATOM 1271 N N . VAL A 1 174 ? -12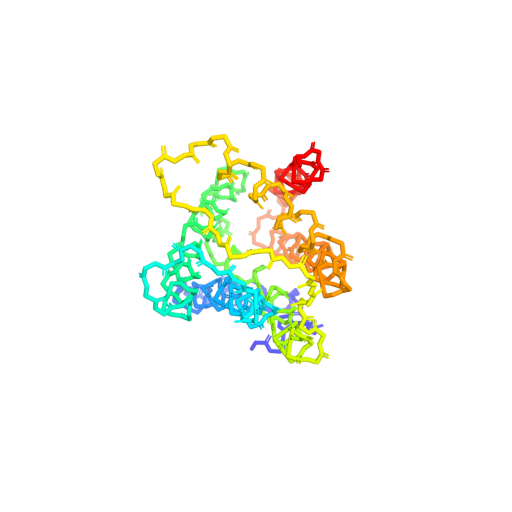.598 4.033 18.913 1.00 91.25 174 VAL A N 1
ATOM 1272 C CA . VAL A 1 174 ? -12.722 5.450 19.305 1.00 91.25 174 VAL A CA 1
ATOM 1273 C C . VAL A 1 174 ? -13.852 6.130 18.511 1.00 91.25 174 VAL A C 1
ATOM 1275 O O . VAL A 1 174 ? -13.600 6.988 17.657 1.00 91.25 174 VAL A O 1
ATOM 1278 N N . PRO A 1 175 ? -15.127 5.782 18.777 1.00 89.75 175 PRO A N 1
ATOM 1279 C CA . PRO A 1 175 ? -16.267 6.200 17.954 1.00 89.75 175 PRO A CA 1
ATOM 1280 C C . PRO A 1 175 ? -16.399 7.717 17.794 1.00 89.75 175 PRO A C 1
ATOM 1282 O O . PRO A 1 175 ? -16.833 8.177 16.739 1.00 89.75 175 PRO A O 1
ATOM 1285 N N . GLN A 1 176 ? -15.993 8.486 18.810 1.00 88.56 176 GLN A N 1
ATOM 1286 C CA . GLN A 1 176 ? -16.060 9.951 18.820 1.00 88.56 176 GLN A CA 1
ATOM 1287 C C . GLN A 1 176 ? -15.129 10.604 17.787 1.00 88.56 176 GLN A C 1
ATOM 1289 O O . GLN A 1 176 ? -15.423 11.685 17.289 1.00 88.56 176 GLN A O 1
ATOM 1294 N N . ARG A 1 177 ? -14.009 9.952 17.447 1.00 86.19 177 ARG A N 1
ATOM 1295 C CA . ARG A 1 177 ? -12.989 10.480 16.522 1.00 86.19 177 ARG A CA 1
ATOM 1296 C C . ARG A 1 177 ? -12.919 9.715 15.205 1.00 86.19 177 ARG A C 1
ATOM 1298 O O . ARG A 1 177 ? -12.085 10.027 14.359 1.00 86.19 177 ARG A O 1
ATOM 1305 N N . ALA A 1 178 ? -13.803 8.737 15.011 1.00 83.69 178 ALA A N 1
ATOM 1306 C CA . ALA A 1 178 ? -13.766 7.848 13.860 1.00 83.69 178 ALA A CA 1
ATOM 1307 C C . ALA A 1 178 ? -13.852 8.592 12.524 1.00 83.69 178 ALA A C 1
ATOM 1309 O O . ALA A 1 178 ? -13.090 8.286 11.611 1.00 83.69 178 ALA A O 1
ATOM 1310 N N . LEU A 1 179 ? -14.724 9.600 12.424 1.00 86.00 179 LEU A N 1
ATOM 1311 C CA . LEU A 1 179 ? -14.846 10.411 11.211 1.00 86.00 179 LEU A CA 1
ATOM 1312 C C . LEU A 1 179 ? -13.582 11.231 10.947 1.00 86.00 179 LEU A C 1
ATOM 1314 O O . LEU A 1 179 ? -13.063 11.178 9.842 1.00 86.00 179 LEU A O 1
ATOM 1318 N N . ILE A 1 180 ? -13.043 11.919 11.956 1.00 86.50 180 ILE A N 1
ATOM 1319 C CA . ILE A 1 180 ? -11.846 12.763 11.804 1.00 86.50 180 ILE A CA 1
ATOM 1320 C C . ILE A 1 180 ? -10.630 11.915 11.413 1.00 86.50 180 ILE A C 1
ATOM 1322 O O . ILE A 1 180 ? -9.933 12.242 10.455 1.00 86.50 180 ILE A O 1
ATOM 1326 N N . GLY A 1 181 ? -10.404 10.797 12.111 1.00 79.19 181 GLY A N 1
ATOM 1327 C CA . GLY A 1 181 ? -9.303 9.884 11.809 1.00 79.19 181 GLY A CA 1
ATOM 1328 C C . GLY A 1 181 ? -9.414 9.279 10.412 1.00 79.19 181 GLY A C 1
ATOM 1329 O O . GLY A 1 181 ? -8.445 9.290 9.660 1.00 79.19 181 GLY A O 1
ATOM 1330 N N . THR A 1 182 ? -10.607 8.819 10.027 1.00 84.25 182 THR A N 1
ATOM 1331 C CA . THR A 1 182 ? -10.831 8.235 8.696 1.00 84.25 182 THR A CA 1
ATOM 1332 C C . THR A 1 182 ? -10.697 9.277 7.593 1.00 84.25 182 THR A C 1
ATOM 1334 O O . THR A 1 182 ? -10.028 9.015 6.601 1.00 84.25 182 THR A O 1
ATOM 1337 N N . LEU A 1 183 ? -11.303 10.457 7.752 1.00 86.69 183 LEU A N 1
ATOM 1338 C CA . LEU A 1 183 ? -11.258 11.515 6.745 1.00 86.69 183 LEU A CA 1
ATOM 1339 C C . LEU A 1 183 ? -9.844 12.057 6.568 1.00 86.69 183 LEU A C 1
ATOM 1341 O O . LEU A 1 183 ? -9.414 12.220 5.433 1.00 86.69 183 LEU A O 1
ATOM 1345 N N . GLY A 1 184 ? -9.092 12.274 7.650 1.00 84.69 184 GLY A N 1
ATOM 1346 C CA . GLY A 1 184 ? -7.703 12.717 7.533 1.00 84.69 184 GLY A CA 1
ATOM 1347 C C . GLY A 1 184 ? -6.847 11.701 6.776 1.00 84.69 184 GLY A C 1
ATOM 1348 O O . GLY A 1 184 ? -6.102 12.065 5.871 1.00 84.69 184 GLY A O 1
ATOM 1349 N N . VAL A 1 185 ? -7.031 10.412 7.058 1.00 84.19 185 VAL A N 1
ATOM 1350 C CA . VAL A 1 185 ? -6.384 9.330 6.308 1.00 84.19 185 VAL A CA 1
ATOM 1351 C C . VAL A 1 185 ? -6.821 9.292 4.847 1.00 84.19 185 VAL A C 1
ATOM 1353 O O . VAL A 1 185 ? -5.974 9.148 3.966 1.00 84.19 185 VAL A O 1
ATOM 1356 N N . ALA A 1 186 ? -8.120 9.409 4.578 1.00 84.50 186 ALA A N 1
ATOM 1357 C CA . ALA A 1 186 ? -8.662 9.384 3.227 1.00 84.50 186 ALA A CA 1
ATOM 1358 C C . ALA A 1 186 ? -8.128 10.561 2.402 1.00 84.50 186 ALA A C 1
ATOM 1360 O O . ALA A 1 186 ? -7.680 10.353 1.282 1.00 84.50 186 ALA A O 1
ATOM 1361 N N . VAL A 1 187 ? -8.091 11.769 2.972 1.00 86.94 187 VAL A N 1
ATOM 1362 C CA . VAL A 1 187 ? -7.546 12.970 2.323 1.00 86.94 187 VAL A CA 1
ATOM 1363 C C . VAL A 1 187 ? -6.059 12.809 2.025 1.00 86.94 187 VAL A C 1
ATOM 1365 O O . VAL A 1 187 ? -5.641 13.090 0.907 1.00 86.94 187 VAL A O 1
ATOM 1368 N N . ILE A 1 188 ? -5.264 12.310 2.976 1.00 83.62 188 ILE A N 1
ATOM 1369 C CA . ILE A 1 188 ? -3.831 12.066 2.754 1.00 83.62 188 ILE A CA 1
ATOM 1370 C C . ILE A 1 188 ? -3.634 11.025 1.647 1.00 83.62 188 ILE A C 1
ATOM 1372 O O . ILE A 1 188 ? -2.858 11.245 0.719 1.00 83.62 188 ILE A O 1
ATOM 1376 N N . SER A 1 189 ? -4.375 9.918 1.705 1.00 79.31 189 SER A N 1
ATOM 1377 C CA . SER A 1 189 ? -4.279 8.832 0.723 1.00 79.31 189 SER A CA 1
ATOM 1378 C C . SER A 1 189 ? -4.685 9.300 -0.677 1.00 79.31 189 SER A C 1
ATOM 1380 O O . SER A 1 189 ? -3.979 9.034 -1.645 1.00 79.31 189 SER A O 1
ATOM 1382 N N . LEU A 1 190 ? -5.782 10.055 -0.788 1.00 80.12 190 LEU A N 1
ATOM 1383 C CA . LEU A 1 190 ? -6.228 10.658 -2.045 1.00 80.12 190 LEU A CA 1
ATOM 1384 C C . LEU A 1 190 ? -5.232 11.699 -2.556 1.00 80.12 190 LEU A C 1
ATOM 1386 O O . LEU A 1 190 ? -4.957 11.722 -3.750 1.00 80.12 190 LEU A O 1
ATOM 1390 N N . GLY A 1 191 ? -4.648 12.511 -1.673 1.00 80.75 191 GLY A N 1
ATOM 1391 C CA . GLY A 1 191 ? -3.598 13.463 -2.026 1.00 80.75 191 GLY A CA 1
ATOM 1392 C C . GLY A 1 191 ? -2.395 12.774 -2.667 1.00 80.75 191 GLY A C 1
ATOM 1393 O O . GLY A 1 191 ? -1.933 13.210 -3.719 1.00 80.75 191 GLY A O 1
ATOM 1394 N N . PHE A 1 192 ? -1.942 11.652 -2.098 1.00 75.94 192 PHE A N 1
ATOM 1395 C CA . PHE A 1 192 ? -0.869 10.844 -2.684 1.00 75.94 192 PHE A CA 1
ATOM 1396 C C . PHE A 1 192 ? -1.255 10.220 -4.028 1.00 75.94 192 PHE A C 1
ATOM 1398 O O . PHE A 1 192 ? -0.440 10.225 -4.950 1.00 75.94 192 PHE A O 1
ATOM 1405 N N . ILE A 1 193 ? -2.486 9.718 -4.167 1.00 73.19 193 ILE A N 1
ATOM 1406 C CA . ILE A 1 193 ? -2.977 9.149 -5.431 1.00 73.19 193 ILE A CA 1
ATOM 1407 C C . ILE A 1 193 ? -3.032 10.228 -6.518 1.00 73.19 193 ILE A C 1
ATOM 1409 O O . ILE A 1 193 ? -2.490 10.026 -7.600 1.00 73.19 193 ILE A O 1
ATOM 1413 N N . VAL A 1 194 ? -3.633 11.387 -6.234 1.00 76.81 194 VAL A N 1
ATOM 1414 C CA . VAL A 1 194 ? -3.745 12.500 -7.190 1.00 76.81 194 VAL A CA 1
ATOM 1415 C C . VAL A 1 194 ? -2.366 13.026 -7.576 1.00 76.81 194 VAL A C 1
ATOM 1417 O O . VAL A 1 194 ? -2.096 13.210 -8.757 1.00 76.81 194 VAL A O 1
ATOM 1420 N N . TRP A 1 195 ? -1.466 13.202 -6.609 1.00 75.38 195 TRP A N 1
ATOM 1421 C CA . TRP A 1 195 ? -0.085 13.603 -6.875 1.00 75.38 195 TRP A CA 1
ATOM 1422 C C . TRP A 1 195 ? 0.670 12.600 -7.756 1.00 75.38 195 TRP A C 1
ATOM 1424 O O . TRP A 1 195 ? 1.454 12.990 -8.617 1.00 75.38 195 TRP A O 1
ATOM 1434 N N . GLY A 1 196 ? 0.429 11.303 -7.553 1.00 66.00 196 GLY A N 1
ATOM 1435 C CA . GLY A 1 196 ? 1.002 10.243 -8.380 1.00 66.00 196 GLY A CA 1
ATOM 1436 C C . GLY A 1 196 ? 0.417 10.174 -9.793 1.00 66.00 196 GLY A C 1
ATOM 1437 O O . GLY A 1 196 ? 1.075 9.649 -10.682 1.00 66.00 196 GLY A O 1
ATOM 1438 N N . LEU A 1 197 ? -0.793 10.700 -10.008 1.00 66.44 197 LEU A N 1
ATOM 1439 C CA . LEU A 1 197 ? -1.430 10.791 -11.326 1.00 66.44 197 LEU A CA 1
ATOM 1440 C C . LEU A 1 197 ? -0.986 12.028 -12.120 1.00 66.44 197 LEU A C 1
ATOM 1442 O O . LEU A 1 197 ? -1.035 12.003 -13.346 1.00 66.44 197 LEU A O 1
ATOM 1446 N N . THR A 1 198 ? -0.591 13.113 -11.446 1.00 70.06 198 THR A N 1
ATOM 1447 C CA . THR A 1 198 ? -0.205 14.382 -12.090 1.00 70.06 198 THR A CA 1
ATOM 1448 C C . THR A 1 198 ? 1.283 14.493 -12.427 1.00 70.06 198 THR A C 1
ATOM 1450 O O . THR A 1 198 ? 1.671 15.421 -13.135 1.00 70.06 198 THR A O 1
ATOM 1453 N N . ARG A 1 199 ? 2.116 13.566 -11.946 1.00 54.44 199 ARG A N 1
ATOM 1454 C CA . ARG A 1 199 ? 3.527 13.411 -12.331 1.00 54.44 199 ARG A CA 1
ATOM 1455 C C . ARG A 1 199 ? 3.686 12.203 -13.229 1.00 54.44 199 ARG A C 1
ATOM 1457 O O . ARG A 1 199 ? 4.449 12.237 -14.212 1.00 54.44 199 ARG A O 1
#

Radius of gyration: 18.88 Å; Cα contacts (8 Å, |Δi|>4): 252; chains: 1; bounding box: 45×29×52 Å

Mean predicted aligned error: 5.12 Å

pLDDT: mean 90.04, std 7.01, range [54.44, 97.38]

Solvent-accessible surface area (backbone atoms only — not comparable to full-atom values): 10167 Å² total; per-residue (Å²): 114,68,51,54,78,77,39,46,59,65,41,39,54,54,50,70,77,43,82,91,63,59,64,68,20,46,50,33,20,22,46,14,32,26,32,45,32,42,18,52,48,53,16,43,63,81,48,79,72,92,66,95,66,63,66,66,58,52,21,50,54,49,9,42,54,50,12,53,49,51,34,51,52,46,12,47,54,33,27,73,54,37,33,84,81,37,51,24,50,40,47,35,7,54,26,23,42,41,38,34,56,44,15,65,56,41,36,61,44,14,68,75,39,50,46,77,77,97,69,75,76,75,62,62,90,85,42,63,65,58,38,50,52,50,51,50,53,51,50,52,51,49,63,68,27,70,42,45,52,52,50,52,53,46,50,52,53,26,49,54,49,19,47,52,44,39,33,48,40,27,49,65,61,31,55,93,29,17,65,59,25,34,50,54,50,47,51,51,52,47,51,53,51,53,55,64,70,75,106

InterPro domains:
  IPR006977 Yip1 domain [PF04893] (3-195)

Nearest PDB structures (foldseek):
  7u8g-assembly1_B  TM=3.037E-01  e=7.787E+00  Homo sapiens

Sequence (199 aa):
MGDLLIAPRAFFERLKASKPTLFAPLLVAVLASLLASLANVVATLFLPSLSFGSPLVFAVLGGIIFGLLSWGVYGLVLRLLAGAESRAWEVAGWASLPGVVVGLVLLPLAALFPVSGNLAAPPGLTDAEALREWTAQYTALVRGATFSRIAQGASVVGGIWSVGLTYVALRVLVPQRALIGTLGVAVISLGFIVWGLTR

Secondary structure (DSSP, 8-state):
-HHHHH-HHHHHHHHHHSPP--HHHHHHHHHHHHHHHHHHHHHTTTS----SS-HHHHHHHHHHHHHHHHHHHHHHHHHHHH-GGG-HHHHHHHTTHHHHHHHHHHHHHHHHS------PPPPPTT-HHHHHHHHHHHHHHHHHSHHHHHHHHHHHHHHHHHHHHHHHHHHHH-TTTHHHHHHHHHHHHHHHHHHHHH-

Foldseek 3Di:
DVCCVVPVLVVLLVVLVDDQDQVQLLVQLLLLLLLLLLLLCLQAVPPADPDPDDSNVCSNVVSNVVSNVQLVVQLVLLCVQLHPQLSSSSLSSSLSNLSNVLSVVSNVVSNVFRQDDDQDHADDPVDPVSNVVSVVVVVCSCCPGPSNVVSLVSVVVSLVSSLVSQLSNCCNRRVPRSCRSSVSSVVVVVVVNVVVVVD